Protein AF-A0A832NKK8-F1 (afdb_monomer)

Mean predicted aligned error: 5.53 Å

Secondary structure (DSSP, 8-state):
-EEEEEEEEEGGGS-HHHHHHHHHH-GGGB-SSEEEEEE-TT-HHHHHHHHHHHHHHHHTTPPBPBTTB--SEEEEEEEE--HHHHHH-SEEEEEE-SEEE-S-EE-TTS-EEEETTT--TT--EEEETTT--EEEEHHHHHHHHTTT-TT-EEEEEEEES--TTS-SS-EEEEE--PBP-PPSS---B-TTS-BS-TT-S-PPPEEEHHHHHHH---SEEEEEEEEETTEEEEEEEHHHHHHHHHTT---EEEEEEEE--

Nearest PDB structures (foldseek):
  6a4c-assembly1_A  TM=6.181E-01  e=4.027E-02  Myxococcus xanthus DK 1622
  7r32-assembly1_C  TM=3.582E-01  e=5.161E-01  Synechocystis sp. PCC 6803

pLDDT: mean 90.6, std 13.5, range [38.56, 98.62]

Foldseek 3Di:
DFKKKKKKFFCVQDDPVLVVVLCVLPVVQDDPGIGMFIAGGPRPSSVVSLVVNVVSCVVSVWDEDDDPRDTRMHIAMADDDDPVQLLPFQKKFFQWFPAEDEPWDADPVRAIEAEQVRQAPPCAWYAYPQARWIKGFPVNVVLLVVLVFFQWDWDWHHYDDDDPRHDPGTMITTGGPQEADAWDDDQPQDPFLFRRDSVHRCDAGEDEPVRVVVSPDGQKHWYPGSSRTNYTTIMGGSSSVVSCVVVVNGTDIDHHHYDYD

Solvent-accessible surface area (backbone atoms only — not comparable to full-atom values): 14345 Å² total; per-residue (Å²): 136,42,50,34,35,34,33,36,37,35,49,91,63,40,60,66,74,58,48,53,56,50,37,74,78,46,60,90,35,60,52,98,65,30,39,50,48,69,14,55,67,89,38,65,64,45,41,50,50,40,55,51,46,52,48,51,40,53,76,69,68,47,46,62,41,45,90,95,44,84,41,26,28,42,60,46,60,43,81,51,79,50,73,66,52,56,66,71,26,68,32,27,36,50,80,34,29,93,38,76,41,72,94,66,48,63,47,101,87,70,34,44,39,42,48,18,84,72,41,35,72,85,52,51,45,28,15,32,63,70,54,66,49,34,40,27,20,53,70,50,47,55,55,53,58,75,64,72,51,38,44,68,42,73,45,70,38,44,72,44,80,83,45,96,67,32,42,94,65,64,38,30,33,64,44,53,87,38,69,47,60,74,64,46,72,83,73,60,52,43,100,63,16,39,52,77,37,62,91,48,68,68,65,77,50,31,32,42,44,71,55,50,60,73,72,51,90,58,24,32,27,27,43,61,53,38,69,53,34,81,24,54,39,42,38,28,23,44,69,44,51,53,52,30,57,77,69,69,49,69,70,41,70,42,59,32,49,70,40,81,125

Radius of gyration: 21.11 Å; Cα contacts (8 Å, |Δi|>4): 545; chains: 1; bounding box: 43×55×58 Å

Structure (mmCIF, N/CA/C/O backbone):
data_AF-A0A832NKK8-F1
#
_entry.id   AF-A0A832NKK8-F1
#
loop_
_atom_site.group_PDB
_atom_site.id
_atom_site.type_symbol
_atom_site.label_atom_id
_atom_site.label_alt_id
_atom_site.label_comp_id
_atom_site.label_asym_id
_atom_site.label_entity_id
_atom_site.label_seq_id
_atom_site.pdbx_PDB_ins_code
_atom_site.Cartn_x
_atom_site.Cartn_y
_atom_site.Cartn_z
_atom_site.occupancy
_atom_site.B_iso_or_equiv
_atom_site.auth_seq_id
_atom_site.auth_comp_id
_atom_site.auth_asym_id
_atom_site.auth_atom_id
_atom_site.pdbx_PDB_model_num
ATOM 1 N N . MET A 1 1 ? -7.981 -13.106 -12.170 1.00 74.69 1 MET A N 1
ATOM 2 C CA . MET A 1 1 ? -7.139 -11.992 -11.692 1.00 74.69 1 MET A CA 1
ATOM 3 C C . MET A 1 1 ? -6.634 -11.212 -12.890 1.00 74.69 1 MET A C 1
ATOM 5 O O . MET A 1 1 ? -6.034 -11.809 -13.777 1.00 74.69 1 MET A O 1
ATOM 9 N N . LYS A 1 2 ? -6.935 -9.915 -12.947 1.00 88.81 2 LYS A N 1
ATOM 10 C CA . LYS A 1 2 ? -6.426 -9.010 -13.981 1.00 88.81 2 LYS A CA 1
ATOM 11 C C . LYS A 1 2 ? -5.020 -8.543 -13.605 1.00 88.81 2 LYS A C 1
ATOM 13 O O . LYS A 1 2 ? -4.720 -8.427 -12.419 1.00 88.81 2 LYS A O 1
ATOM 18 N N . LEU A 1 3 ? -4.168 -8.289 -14.596 1.00 87.88 3 LEU A N 1
ATOM 19 C CA . LEU A 1 3 ? -2.782 -7.873 -14.380 1.00 87.88 3 LEU A CA 1
ATOM 20 C C . LEU A 1 3 ? -2.517 -6.536 -15.067 1.00 87.88 3 LEU A C 1
ATOM 22 O O . LEU A 1 3 ? -2.894 -6.338 -16.219 1.00 87.88 3 LEU A O 1
ATOM 26 N N . PHE A 1 4 ? -1.847 -5.651 -14.345 1.00 90.19 4 PHE A N 1
ATOM 27 C CA . PHE A 1 4 ? -1.105 -4.525 -14.883 1.00 90.19 4 PHE A CA 1
ATOM 28 C C . PHE A 1 4 ? 0.337 -4.975 -15.107 1.00 90.19 4 PHE A C 1
ATOM 30 O O . PHE A 1 4 ? 0.910 -5.664 -14.256 1.00 90.19 4 PHE A O 1
ATOM 37 N N . ARG A 1 5 ? 0.926 -4.584 -16.233 1.00 92.19 5 ARG A N 1
ATOM 38 C CA . ARG A 1 5 ? 2.339 -4.829 -16.527 1.00 92.19 5 ARG A CA 1
ATOM 39 C C . ARG A 1 5 ? 3.003 -3.531 -16.937 1.00 92.19 5 ARG A C 1
ATOM 41 O O . ARG A 1 5 ? 2.381 -2.725 -17.620 1.00 92.19 5 ARG A O 1
ATOM 48 N N . SER A 1 6 ? 4.260 -3.339 -16.576 1.00 94.94 6 SER A N 1
ATOM 49 C CA . SER A 1 6 ? 5.042 -2.237 -17.121 1.00 94.94 6 SER A CA 1
ATOM 50 C C . SER A 1 6 ? 6.518 -2.564 -17.213 1.00 94.94 6 SER A C 1
ATOM 52 O O . SER A 1 6 ? 7.056 -3.342 -16.423 1.00 94.94 6 SER A O 1
ATOM 54 N N . VAL A 1 7 ? 7.183 -1.941 -18.180 1.00 95.69 7 VAL A N 1
ATOM 55 C CA . VAL A 1 7 ? 8.636 -1.974 -18.314 1.00 95.69 7 VAL A CA 1
ATOM 56 C C . VAL A 1 7 ? 9.172 -0.561 -18.488 1.00 95.69 7 VAL A C 1
ATOM 58 O O . VAL A 1 7 ? 8.657 0.227 -19.280 1.00 95.69 7 VAL A O 1
ATOM 61 N N . SER A 1 8 ? 10.229 -0.246 -17.746 1.00 96.25 8 SER A N 1
ATOM 62 C CA . SER A 1 8 ? 10.987 0.997 -17.874 1.00 96.25 8 SER A CA 1
ATOM 63 C C . SER A 1 8 ? 12.442 0.667 -18.142 1.00 96.25 8 SER A C 1
ATOM 65 O O . SER A 1 8 ? 13.049 -0.048 -17.350 1.00 96.25 8 SER A O 1
ATOM 67 N N . VAL A 1 9 ? 13.031 1.205 -19.206 1.00 97.50 9 VAL A N 1
ATOM 68 C CA . VAL A 1 9 ? 14.435 0.950 -19.568 1.00 97.50 9 VAL A CA 1
ATOM 69 C C . VAL A 1 9 ? 15.211 2.256 -19.508 1.00 97.50 9 VAL A C 1
ATOM 71 O O . VAL A 1 9 ? 14.846 3.233 -20.161 1.00 97.50 9 VAL A O 1
ATOM 74 N N . ASN A 1 10 ? 16.283 2.288 -18.720 1.00 97.00 10 ASN A N 1
ATOM 75 C CA . ASN A 1 10 ? 17.167 3.443 -18.616 1.00 97.00 10 ASN A CA 1
ATOM 76 C C . ASN A 1 10 ? 18.090 3.485 -19.837 1.00 97.00 10 ASN A C 1
ATOM 78 O O . ASN A 1 10 ? 18.928 2.599 -20.016 1.00 97.00 10 ASN A O 1
ATOM 82 N N . ARG A 1 11 ? 17.973 4.545 -20.643 1.00 97.31 11 ARG A N 1
ATOM 83 C CA . ARG A 1 11 ? 18.754 4.709 -21.874 1.00 97.31 11 ARG A CA 1
ATOM 84 C C . ARG A 1 11 ? 20.260 4.672 -21.615 1.00 97.31 11 ARG A C 1
ATOM 86 O O . ARG A 1 11 ? 20.989 4.037 -22.361 1.00 97.31 11 ARG A O 1
ATOM 93 N N . ASN A 1 12 ? 20.724 5.304 -20.538 1.00 96.75 12 ASN A N 1
ATOM 94 C CA . ASN A 1 12 ? 22.154 5.429 -20.236 1.00 96.75 12 ASN A CA 1
ATOM 95 C C . ASN A 1 12 ? 22.785 4.119 -19.745 1.00 96.75 12 ASN A C 1
ATOM 97 O O . ASN A 1 12 ? 24.005 3.984 -19.747 1.00 96.75 12 ASN A O 1
ATOM 101 N N . ALA A 1 13 ? 21.962 3.171 -19.295 1.00 96.69 13 ALA A N 1
ATOM 102 C CA . ALA A 1 13 ? 22.398 1.861 -18.822 1.00 96.69 13 ALA A CA 1
ATOM 103 C C . ALA A 1 13 ? 22.117 0.741 -19.842 1.00 96.69 13 ALA A C 1
ATOM 105 O O . ALA A 1 13 ? 22.361 -0.430 -19.552 1.00 96.69 13 ALA A O 1
ATOM 106 N N . CYS A 1 14 ? 21.598 1.090 -21.022 1.00 97.56 14 CYS A N 1
ATOM 107 C CA . CYS A 1 14 ? 21.266 0.168 -22.097 1.00 97.56 14 CYS A CA 1
ATOM 108 C C . CYS A 1 14 ? 22.211 0.404 -23.287 1.00 97.56 14 CYS A C 1
ATOM 110 O O . CYS A 1 14 ? 22.334 1.545 -23.731 1.00 97.56 14 CYS A O 1
ATOM 112 N N . PRO A 1 15 ? 22.857 -0.637 -23.849 1.00 97.88 15 PRO A N 1
ATOM 113 C CA . PRO A 1 15 ? 23.585 -0.516 -25.106 1.00 97.88 15 PRO A CA 1
ATOM 114 C C . PRO A 1 15 ? 22.706 0.101 -26.196 1.00 97.88 15 PRO A C 1
ATOM 116 O O . PRO A 1 15 ? 21.533 -0.256 -26.326 1.00 97.88 15 PRO A O 1
ATOM 119 N N . GLU A 1 16 ? 23.273 1.017 -26.980 1.00 97.56 16 GLU A N 1
ATOM 120 C CA . GLU A 1 16 ? 22.529 1.808 -27.967 1.00 97.56 16 GLU A CA 1
ATOM 121 C C . GLU A 1 16 ? 21.790 0.925 -28.978 1.00 97.56 16 GLU A C 1
ATOM 123 O O . GLU A 1 16 ? 20.601 1.109 -29.211 1.00 97.56 16 GLU A O 1
ATOM 128 N N . ASN A 1 17 ? 22.450 -0.111 -29.500 1.00 97.88 17 ASN A N 1
ATOM 129 C CA . ASN A 1 17 ? 21.845 -1.062 -30.434 1.00 97.88 17 ASN A CA 1
ATOM 130 C C . ASN A 1 17 ? 20.627 -1.797 -29.847 1.00 97.88 17 ASN A C 1
ATOM 132 O O . ASN A 1 17 ? 19.664 -2.064 -30.565 1.00 97.88 17 ASN A O 1
ATOM 136 N N . LEU A 1 18 ? 20.667 -2.126 -28.554 1.00 98.19 18 LEU A N 1
ATOM 137 C CA . LEU A 1 18 ? 19.555 -2.764 -27.856 1.00 98.19 18 LEU A CA 1
ATOM 138 C C . LEU A 1 18 ? 18.428 -1.763 -27.588 1.00 98.19 18 LEU A C 1
ATOM 140 O O . LEU A 1 18 ? 17.261 -2.095 -27.778 1.00 98.19 18 LEU A O 1
ATOM 144 N N . TYR A 1 19 ? 18.768 -0.532 -27.205 1.00 98.00 19 TYR A N 1
ATOM 145 C CA . TYR A 1 19 ? 17.780 0.520 -26.978 1.00 98.00 19 TYR A CA 1
ATOM 146 C C . TYR A 1 19 ? 17.020 0.854 -28.267 1.00 98.00 19 TYR A C 1
ATOM 148 O O . TYR A 1 19 ? 15.794 0.891 -28.268 1.00 98.00 19 TYR A O 1
ATOM 156 N N . GLU A 1 20 ? 17.724 0.982 -29.392 1.00 97.56 20 GLU A N 1
ATOM 157 C CA . GLU A 1 20 ? 17.114 1.162 -30.714 1.00 97.56 20 GLU A CA 1
ATOM 158 C C . GLU A 1 20 ? 16.206 -0.014 -31.109 1.00 97.56 20 GLU A C 1
ATOM 160 O O . GLU A 1 20 ? 15.149 0.188 -31.707 1.00 97.56 20 GLU A O 1
ATOM 165 N N . ALA A 1 21 ? 16.567 -1.252 -30.753 1.00 98.00 21 ALA A N 1
ATOM 166 C CA . ALA A 1 21 ? 15.701 -2.410 -30.981 1.00 98.00 21 ALA A CA 1
ATOM 167 C C . ALA A 1 21 ? 14.396 -2.325 -30.169 1.00 98.00 21 ALA A C 1
ATOM 169 O O . ALA A 1 21 ? 13.332 -2.638 -30.701 1.00 98.00 21 ALA A O 1
ATOM 170 N N . ILE A 1 22 ? 14.463 -1.848 -28.922 1.00 97.94 22 ILE A N 1
ATOM 171 C CA . ILE A 1 22 ? 13.290 -1.607 -28.067 1.00 97.94 22 ILE A CA 1
ATOM 172 C C . ILE A 1 22 ? 12.413 -0.493 -28.656 1.00 97.94 22 ILE A C 1
ATOM 174 O O . ILE A 1 22 ? 11.200 -0.662 -28.771 1.00 97.94 22 ILE A O 1
ATOM 178 N N . LEU A 1 23 ? 13.012 0.614 -29.108 1.00 97.88 23 LEU A N 1
ATOM 179 C CA . LEU A 1 23 ? 12.278 1.731 -29.714 1.00 97.88 23 LEU A CA 1
ATOM 180 C C . LEU A 1 23 ? 11.510 1.332 -30.977 1.00 97.88 23 LEU A C 1
ATOM 182 O O . LEU A 1 23 ? 10.422 1.849 -31.216 1.00 97.88 23 LEU A O 1
ATOM 186 N N . ARG A 1 24 ? 12.027 0.389 -31.771 1.00 98.06 24 ARG A N 1
ATOM 187 C CA . ARG A 1 24 ? 11.321 -0.115 -32.963 1.00 98.06 24 ARG A CA 1
ATOM 188 C C . ARG A 1 24 ? 10.027 -0.852 -32.633 1.00 98.06 24 ARG A C 1
ATOM 190 O O . ARG A 1 24 ? 9.146 -0.893 -33.486 1.00 98.06 24 ARG A O 1
ATOM 197 N N . LEU A 1 25 ? 9.909 -1.426 -31.434 1.00 97.50 25 LEU A N 1
ATOM 198 C CA . LEU A 1 25 ? 8.680 -2.091 -30.998 1.00 97.50 25 LEU A CA 1
ATOM 199 C C . LEU A 1 25 ? 7.584 -1.082 -30.637 1.00 97.50 25 LEU A C 1
ATOM 201 O O . LEU A 1 25 ? 6.414 -1.338 -30.909 1.00 97.50 25 LEU A O 1
ATOM 205 N N . LYS A 1 26 ? 7.948 0.056 -30.028 1.00 97.44 26 LYS A N 1
ATOM 206 C CA . LYS A 1 26 ? 6.989 1.065 -29.553 1.00 97.44 26 LYS A CA 1
ATOM 207 C C . LYS A 1 26 ? 7.619 2.471 -29.483 1.00 97.44 26 LYS A C 1
ATOM 209 O O . LYS A 1 26 ? 8.011 2.921 -28.408 1.00 97.44 26 LYS A O 1
ATOM 214 N N . PRO A 1 27 ? 7.765 3.189 -30.607 1.00 96.25 27 PRO A N 1
ATOM 215 C CA . PRO A 1 27 ? 8.541 4.434 -30.646 1.00 96.25 27 PRO A CA 1
ATOM 216 C C . PRO A 1 27 ? 7.908 5.578 -29.840 1.00 96.25 27 PRO A C 1
ATOM 218 O O . PRO A 1 27 ? 8.613 6.447 -29.333 1.00 96.25 27 PRO A O 1
ATOM 221 N N . ASP A 1 28 ? 6.586 5.566 -29.685 1.00 96.56 28 ASP A N 1
ATOM 222 C CA . ASP A 1 28 ? 5.796 6.532 -28.915 1.00 96.56 28 ASP A CA 1
ATOM 223 C C . ASP A 1 28 ? 5.990 6.423 -27.392 1.00 96.56 28 ASP A C 1
ATOM 225 O O . ASP A 1 28 ? 5.655 7.355 -26.666 1.00 96.56 28 ASP A O 1
ATOM 229 N N . ALA A 1 29 ? 6.590 5.332 -26.905 1.00 94.94 29 ALA A N 1
ATOM 230 C CA . ALA A 1 29 ? 6.943 5.125 -25.496 1.00 94.94 29 ALA A CA 1
ATOM 231 C C . ALA A 1 29 ? 8.333 5.693 -25.112 1.00 94.94 29 ALA A C 1
ATOM 233 O O . ALA A 1 29 ? 8.807 5.516 -23.983 1.00 94.94 29 ALA A O 1
ATOM 234 N N . ALA A 1 30 ? 9.015 6.369 -26.043 1.00 95.25 30 ALA A N 1
ATOM 235 C CA . ALA A 1 30 ? 10.322 6.974 -25.810 1.00 95.25 30 ALA A CA 1
ATOM 236 C C . ALA A 1 30 ? 10.222 8.278 -25.002 1.00 95.25 30 ALA A C 1
ATOM 238 O O . ALA A 1 30 ? 9.612 9.256 -25.431 1.00 95.25 30 ALA A O 1
ATOM 239 N N . GLY A 1 31 ? 10.899 8.327 -23.857 1.00 92.62 31 GLY A N 1
ATOM 240 C CA . GLY A 1 31 ? 11.177 9.555 -23.117 1.00 92.62 31 GLY A CA 1
ATOM 241 C C . GLY A 1 31 ? 12.610 10.047 -23.328 1.00 92.62 31 GLY A C 1
ATOM 242 O O . GLY A 1 31 ? 13.447 9.390 -23.948 1.00 92.62 31 GLY A O 1
ATOM 243 N N . THR A 1 32 ? 12.925 11.210 -22.753 1.00 90.06 32 THR A N 1
ATOM 244 C CA . THR A 1 32 ? 14.249 11.844 -22.887 1.00 90.06 32 THR A CA 1
ATOM 245 C C . THR A 1 32 ? 15.386 10.968 -22.350 1.00 90.06 32 THR A C 1
ATOM 247 O O . THR A 1 32 ? 16.454 10.899 -22.957 1.00 90.06 32 THR A O 1
ATOM 250 N N . LEU A 1 33 ? 15.165 10.301 -21.212 1.00 93.25 33 LEU A N 1
ATOM 251 C CA . LEU A 1 33 ? 16.188 9.530 -20.488 1.00 93.25 33 LEU A CA 1
ATOM 252 C C . LEU A 1 33 ? 15.836 8.046 -20.318 1.00 93.25 33 LEU A C 1
ATOM 254 O O . LEU A 1 33 ? 16.665 7.254 -19.868 1.00 93.25 33 LEU A O 1
ATOM 258 N N . SER A 1 34 ? 14.615 7.660 -20.667 1.00 95.31 34 SER A N 1
ATOM 259 C CA . SER A 1 34 ? 14.130 6.298 -20.497 1.00 95.31 34 SER A CA 1
ATOM 260 C C . SER A 1 34 ? 13.038 5.972 -21.497 1.00 95.31 34 SER A C 1
ATOM 262 O O . SER A 1 34 ? 12.302 6.853 -21.933 1.00 95.31 34 SER A O 1
ATOM 264 N N . PHE A 1 35 ? 12.897 4.690 -21.789 1.00 97.62 35 PHE A N 1
ATOM 265 C CA . PHE A 1 35 ? 11.716 4.120 -22.418 1.00 97.62 35 PHE A CA 1
ATOM 266 C C . PHE A 1 35 ? 10.744 3.681 -21.323 1.00 97.62 35 PHE A C 1
ATOM 268 O O . PHE A 1 35 ? 11.200 3.154 -20.303 1.00 97.62 35 PHE A O 1
ATOM 275 N N . HIS A 1 36 ? 9.440 3.868 -21.519 1.00 97.50 36 HIS A N 1
ATOM 276 C CA . HIS A 1 36 ? 8.432 3.393 -20.574 1.00 97.50 36 HIS A CA 1
ATOM 277 C C . HIS A 1 36 ? 7.159 2.930 -21.282 1.00 97.50 36 HIS A C 1
ATOM 279 O O . HIS A 1 36 ? 6.533 3.706 -21.999 1.00 97.50 36 HIS A O 1
ATOM 285 N N . LEU A 1 37 ? 6.763 1.682 -21.038 1.00 97.75 37 LEU A N 1
ATOM 286 C CA . LEU A 1 37 ? 5.530 1.102 -21.558 1.00 97.75 37 LEU A CA 1
ATOM 287 C C . LEU A 1 37 ? 4.727 0.470 -20.424 1.00 97.75 37 LEU A C 1
ATOM 289 O O . LEU A 1 37 ? 5.272 -0.285 -19.617 1.00 97.75 37 LEU A O 1
ATOM 293 N N . GLU A 1 38 ? 3.428 0.744 -20.416 1.00 97.25 38 GLU A N 1
ATOM 294 C CA . GLU A 1 38 ? 2.454 0.149 -19.509 1.00 97.25 38 GLU A CA 1
ATOM 295 C C . GLU A 1 38 ? 1.402 -0.627 -20.301 1.00 97.25 38 GLU A C 1
ATOM 297 O O . GLU A 1 38 ? 1.051 -0.271 -21.424 1.00 97.25 38 GLU A O 1
ATOM 302 N N . ALA A 1 39 ? 0.879 -1.681 -19.689 1.00 96.56 39 ALA A N 1
ATOM 303 C CA . ALA A 1 39 ? -0.240 -2.460 -20.179 1.00 96.56 39 ALA A CA 1
ATOM 304 C C . ALA A 1 39 ? -1.260 -2.605 -19.050 1.00 96.56 39 ALA A C 1
ATOM 306 O O . ALA A 1 39 ? -1.022 -3.289 -18.047 1.00 96.56 39 ALA A O 1
ATOM 307 N N . HIS A 1 40 ? -2.399 -1.937 -19.206 1.00 95.56 40 HIS A N 1
ATOM 308 C CA . HIS A 1 40 ? -3.518 -2.057 -18.280 1.00 95.56 40 HIS A CA 1
ATOM 309 C C . HIS A 1 40 ? -4.298 -3.359 -18.521 1.00 95.56 40 HIS A C 1
ATOM 311 O O . HIS A 1 40 ? -4.200 -3.961 -19.592 1.00 95.56 40 HIS A O 1
ATOM 317 N N . PRO A 1 41 ? -5.116 -3.809 -17.554 1.00 92.56 41 PRO A N 1
ATOM 318 C CA . PRO A 1 41 ? -5.989 -4.953 -17.767 1.00 92.56 41 PRO A CA 1
ATOM 319 C C . PRO A 1 41 ? -6.832 -4.871 -19.045 1.00 92.56 41 PRO A C 1
ATOM 321 O O . PRO A 1 41 ? -7.596 -3.926 -19.227 1.00 92.56 41 PRO A O 1
ATOM 324 N N . GLY A 1 42 ? -6.736 -5.904 -19.887 1.00 94.12 42 GLY A N 1
ATOM 325 C CA . GLY A 1 42 ? -7.417 -5.981 -21.185 1.00 94.12 42 GLY A CA 1
ATOM 326 C C . GLY A 1 42 ? -6.589 -5.464 -22.368 1.00 94.12 42 GLY A C 1
ATOM 327 O O . GLY A 1 42 ? -6.980 -5.691 -23.510 1.00 94.12 42 GLY A O 1
ATOM 328 N N . ASP A 1 43 ? -5.440 -4.831 -22.120 1.00 96.75 43 ASP A N 1
ATOM 329 C CA . ASP A 1 43 ? -4.493 -4.402 -23.152 1.00 96.75 43 ASP A CA 1
ATOM 330 C C . ASP A 1 43 ? -3.509 -5.531 -23.500 1.00 96.75 43 ASP A C 1
ATOM 332 O O . ASP A 1 43 ? -2.342 -5.548 -23.104 1.00 96.75 43 ASP A O 1
ATOM 336 N N . GLU A 1 44 ? -4.018 -6.534 -24.214 1.00 96.44 44 GLU A N 1
ATOM 337 C CA . GLU A 1 44 ? -3.248 -7.729 -24.574 1.00 96.44 44 GLU A CA 1
ATOM 338 C C . GLU A 1 44 ? -2.097 -7.433 -25.550 1.00 96.44 44 GLU A C 1
ATOM 340 O O . GLU A 1 44 ? -1.130 -8.193 -25.617 1.00 96.44 44 GLU A O 1
ATOM 345 N N . GLU A 1 45 ? -2.187 -6.351 -26.327 1.00 97.44 45 GLU A N 1
ATOM 346 C CA . GLU A 1 45 ? -1.130 -5.945 -27.254 1.00 97.44 45 GLU A CA 1
ATOM 347 C C . GLU A 1 45 ? 0.067 -5.370 -26.500 1.00 97.44 45 GLU A C 1
ATOM 349 O O . GLU A 1 45 ? 1.167 -5.922 -26.607 1.00 97.44 45 GLU A O 1
ATOM 354 N N . ASN A 1 46 ? -0.139 -4.332 -25.682 1.00 97.25 46 ASN A N 1
ATOM 355 C CA . ASN A 1 46 ? 0.959 -3.761 -24.907 1.00 97.25 46 ASN A CA 1
ATOM 356 C C . ASN A 1 46 ? 1.487 -4.760 -23.876 1.00 97.25 46 ASN A C 1
ATOM 358 O O . ASN A 1 46 ? 2.685 -4.769 -23.611 1.00 97.25 46 ASN A O 1
ATOM 362 N N . ALA A 1 47 ? 0.645 -5.651 -23.338 1.00 95.06 47 ALA A N 1
ATOM 363 C CA . ALA A 1 47 ? 1.111 -6.707 -22.443 1.00 95.06 47 ALA A CA 1
ATOM 364 C C . ALA A 1 47 ? 2.139 -7.618 -23.131 1.00 95.06 47 ALA A C 1
ATOM 366 O O . ALA A 1 47 ? 3.180 -7.897 -22.543 1.00 95.06 47 ALA A O 1
ATOM 367 N N . ARG A 1 48 ? 1.897 -8.040 -24.382 1.00 96.62 48 ARG A N 1
ATOM 368 C CA . ARG A 1 48 ? 2.878 -8.824 -25.155 1.00 96.62 48 ARG A CA 1
ATOM 369 C C . ARG A 1 48 ? 4.153 -8.031 -25.427 1.00 96.62 48 ARG A C 1
ATOM 371 O O . ARG A 1 48 ? 5.237 -8.573 -25.235 1.00 96.62 48 ARG A O 1
ATOM 378 N N . LEU A 1 49 ? 4.024 -6.757 -25.800 1.00 98.06 49 LEU A N 1
ATOM 379 C CA . LEU A 1 49 ? 5.173 -5.881 -26.046 1.00 98.06 49 LEU A CA 1
ATOM 380 C C . LEU A 1 49 ? 6.042 -5.689 -24.798 1.00 98.06 49 LEU A C 1
ATOM 382 O O . LEU A 1 49 ? 7.264 -5.737 -24.903 1.00 98.06 49 LEU A O 1
ATOM 386 N N . VAL A 1 50 ? 5.439 -5.526 -23.616 1.00 96.56 50 VAL A N 1
ATOM 387 C CA . VAL A 1 50 ? 6.172 -5.485 -22.340 1.00 96.56 50 VAL A CA 1
ATOM 388 C C . VAL A 1 50 ? 7.015 -6.754 -22.173 1.00 96.56 50 VAL A C 1
ATOM 390 O O . VAL A 1 50 ? 8.218 -6.654 -21.938 1.00 96.56 50 VAL A O 1
ATOM 393 N N . GLU A 1 51 ? 6.430 -7.939 -22.368 1.00 95.75 51 GLU A N 1
ATOM 394 C CA . GLU A 1 51 ? 7.143 -9.221 -22.230 1.00 95.75 51 GLU A CA 1
ATOM 395 C C . GLU A 1 51 ? 8.218 -9.437 -23.314 1.00 95.75 51 GLU A C 1
ATOM 397 O O . GLU A 1 51 ? 9.254 -10.055 -23.059 1.00 95.75 51 GLU A O 1
ATOM 402 N N . ASP A 1 52 ? 7.997 -8.955 -24.540 1.00 97.31 52 ASP A N 1
ATOM 403 C CA . ASP A 1 52 ? 9.001 -8.972 -25.613 1.00 97.31 52 ASP A CA 1
ATOM 404 C C . ASP A 1 52 ? 10.201 -8.079 -25.263 1.00 97.31 52 ASP A C 1
ATOM 406 O O . ASP A 1 52 ? 11.353 -8.493 -25.406 1.00 97.31 52 ASP A O 1
ATOM 410 N N . ILE A 1 53 ? 9.948 -6.875 -24.744 1.00 97.75 53 ILE A N 1
ATOM 411 C CA . ILE A 1 53 ? 10.992 -5.925 -24.337 1.00 97.75 53 ILE A CA 1
ATOM 412 C C . ILE A 1 53 ? 11.788 -6.465 -23.151 1.00 97.75 53 ILE A C 1
ATOM 414 O O . ILE A 1 53 ? 13.016 -6.408 -23.166 1.00 97.75 53 ILE A O 1
ATOM 418 N N . VAL A 1 54 ? 11.120 -7.041 -22.148 1.00 95.88 54 VAL A N 1
ATOM 419 C CA . VAL A 1 54 ? 11.795 -7.692 -21.014 1.00 95.88 54 VAL A CA 1
ATOM 420 C C . VAL A 1 54 ? 12.708 -8.809 -21.510 1.00 95.88 54 VAL A C 1
ATOM 422 O O . VAL A 1 54 ? 13.880 -8.848 -21.129 1.00 95.88 54 VAL A O 1
ATOM 425 N N . ARG A 1 55 ? 12.230 -9.657 -22.431 1.00 96.75 55 ARG A N 1
ATOM 426 C CA . ARG A 1 55 ? 13.062 -10.695 -23.054 1.00 96.75 55 ARG A CA 1
ATOM 427 C C . ARG A 1 55 ? 14.259 -10.103 -23.791 1.00 96.75 55 ARG A C 1
ATOM 429 O O . ARG A 1 55 ? 15.356 -10.633 -23.636 1.00 96.75 55 ARG A O 1
ATOM 436 N N . LEU A 1 56 ? 14.098 -9.016 -24.548 1.00 97.56 56 LEU A N 1
ATOM 437 C CA . LEU A 1 56 ? 15.225 -8.327 -25.192 1.00 97.56 56 LEU A CA 1
ATOM 438 C C . LEU A 1 56 ? 16.257 -7.844 -24.164 1.00 97.56 56 LEU A C 1
ATOM 440 O O . LEU A 1 56 ? 17.455 -8.055 -24.356 1.00 97.56 56 LEU A O 1
ATOM 444 N N . CYS A 1 57 ? 15.809 -7.244 -23.059 1.00 96.56 57 CYS A N 1
ATOM 445 C CA . CYS A 1 57 ? 16.692 -6.811 -21.978 1.00 96.56 57 CYS A CA 1
ATOM 446 C C . CYS A 1 57 ? 17.463 -7.989 -21.359 1.00 96.56 57 CYS A C 1
ATOM 448 O O . CYS A 1 57 ? 18.678 -7.896 -21.188 1.00 96.56 57 CYS A O 1
ATOM 450 N N . GLU A 1 58 ? 16.787 -9.100 -21.057 1.00 95.19 58 GLU A N 1
ATOM 451 C CA . GLU A 1 58 ? 17.407 -10.305 -20.487 1.00 95.19 58 GLU A CA 1
ATOM 452 C C . GLU A 1 58 ? 18.428 -10.943 -21.440 1.00 95.19 58 GLU A C 1
ATOM 454 O O . GLU A 1 58 ? 19.559 -11.210 -21.035 1.00 95.19 58 GLU A O 1
ATOM 459 N N . HIS A 1 59 ? 18.076 -11.122 -22.719 1.00 96.69 59 HIS A N 1
ATOM 460 C CA . HIS A 1 59 ? 18.989 -11.668 -23.734 1.00 96.69 59 HIS A CA 1
ATOM 461 C C . HIS A 1 59 ? 20.186 -10.744 -23.990 1.00 96.69 59 HIS A C 1
ATOM 463 O O . HIS A 1 59 ? 21.288 -11.217 -24.261 1.00 96.69 59 HIS A O 1
ATOM 469 N N . GLY A 1 60 ? 19.988 -9.430 -23.868 1.00 97.06 60 GLY A N 1
ATOM 470 C CA . GLY A 1 60 ? 21.046 -8.424 -23.933 1.00 97.06 60 GLY A CA 1
ATOM 471 C C . GLY A 1 60 ? 21.933 -8.349 -22.685 1.00 97.06 60 GLY A C 1
ATOM 472 O O . GLY A 1 60 ? 22.827 -7.506 -22.633 1.00 97.06 60 GLY A O 1
ATOM 473 N N . GLY A 1 61 ? 21.692 -9.186 -21.670 1.00 96.88 61 GLY A N 1
ATOM 474 C CA . GLY A 1 61 ? 22.470 -9.211 -20.430 1.00 96.88 61 GLY A CA 1
ATOM 475 C C . GLY A 1 61 ? 22.224 -8.012 -19.511 1.00 96.88 61 GLY A C 1
ATOM 476 O O . GLY A 1 61 ? 23.024 -7.758 -18.605 1.00 96.88 61 GLY A O 1
ATOM 477 N N . LEU A 1 62 ? 21.137 -7.262 -19.717 1.00 96.31 62 LEU A N 1
ATOM 478 C CA . LEU A 1 62 ? 20.780 -6.156 -18.838 1.00 96.31 62 LEU A CA 1
ATOM 479 C C . LEU A 1 62 ? 20.347 -6.680 -17.472 1.00 96.31 62 LEU A C 1
ATOM 481 O O . LEU A 1 62 ? 19.594 -7.646 -17.347 1.00 96.31 62 LEU A O 1
ATOM 485 N N . LYS A 1 63 ? 20.788 -5.996 -16.419 1.00 95.00 63 LYS A N 1
ATOM 486 C CA . LYS A 1 63 ? 20.356 -6.303 -15.055 1.00 95.00 63 LYS A CA 1
ATOM 487 C C . LYS A 1 63 ? 19.024 -5.614 -14.775 1.00 95.00 63 LYS A C 1
ATOM 489 O O . LYS A 1 63 ? 18.940 -4.395 -14.901 1.00 95.00 63 LYS A O 1
ATOM 494 N N . ALA A 1 64 ? 18.014 -6.371 -14.355 1.00 91.75 64 ALA A N 1
ATOM 495 C CA . ALA A 1 64 ? 16.794 -5.802 -13.789 1.00 91.75 64 ALA A CA 1
ATOM 496 C C . ALA A 1 64 ? 17.092 -5.117 -12.445 1.00 91.75 64 ALA A C 1
ATOM 498 O O . ALA A 1 64 ? 17.914 -5.610 -11.668 1.00 91.75 64 ALA A O 1
ATOM 499 N N . THR A 1 65 ? 16.393 -4.027 -12.147 1.00 86.00 65 THR A N 1
ATOM 500 C CA . THR A 1 65 ? 16.356 -3.422 -10.813 1.00 86.00 65 THR A CA 1
ATOM 501 C C . THR A 1 65 ? 15.731 -4.407 -9.831 1.00 86.00 65 THR A C 1
ATOM 503 O O . THR A 1 65 ? 14.641 -4.929 -10.077 1.00 86.00 65 THR A O 1
ATOM 506 N N . LYS A 1 66 ? 16.430 -4.674 -8.723 1.00 79.88 66 LYS A N 1
ATOM 507 C CA . LYS A 1 66 ? 15.990 -5.590 -7.663 1.00 79.88 66 LYS A CA 1
ATOM 508 C C . LYS A 1 66 ? 16.373 -5.035 -6.292 1.00 79.88 66 LYS A C 1
ATOM 510 O O . LYS A 1 66 ? 17.545 -4.799 -6.019 1.00 79.88 66 LYS A O 1
ATOM 515 N N . GLY A 1 67 ? 15.389 -4.886 -5.422 1.00 70.44 67 GLY A N 1
ATOM 516 C CA . GLY A 1 67 ? 15.491 -4.328 -4.082 1.00 70.44 67 GLY A CA 1
ATOM 517 C C . GLY A 1 67 ? 16.090 -2.933 -4.149 1.00 70.44 67 GLY A C 1
ATOM 518 O O . GLY A 1 67 ? 15.671 -2.104 -4.955 1.00 70.44 67 GLY A O 1
ATOM 519 N N . ASP A 1 68 ? 17.150 -2.738 -3.374 1.00 71.00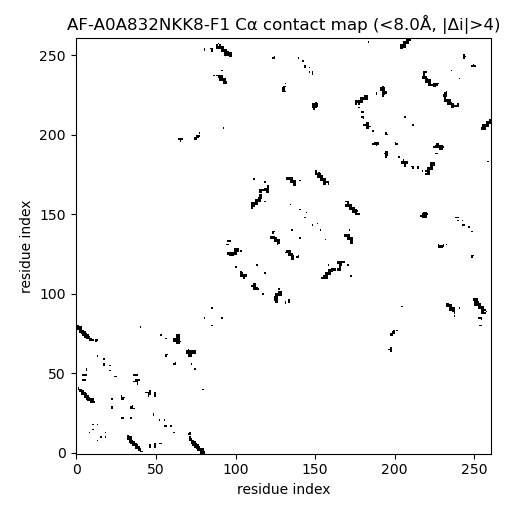 68 ASP A N 1
ATOM 520 C CA . ASP A 1 68 ? 17.934 -1.501 -3.363 1.00 71.00 68 ASP A CA 1
ATOM 521 C C . ASP A 1 68 ? 18.989 -1.440 -4.489 1.00 71.00 68 ASP A C 1
ATOM 523 O O . ASP A 1 68 ? 19.739 -0.471 -4.598 1.00 71.00 68 ASP A O 1
ATOM 527 N N . THR A 1 69 ? 19.088 -2.473 -5.336 1.00 78.69 69 THR A N 1
ATOM 528 C CA . THR A 1 69 ? 20.049 -2.516 -6.448 1.00 78.69 69 THR A CA 1
ATOM 529 C C . THR A 1 69 ? 19.421 -1.961 -7.718 1.00 78.69 69 THR A C 1
ATOM 531 O O . THR A 1 69 ? 18.574 -2.601 -8.348 1.00 78.69 69 THR A O 1
ATOM 534 N N . VAL A 1 70 ? 19.889 -0.782 -8.125 1.00 88.31 70 VAL A N 1
ATOM 535 C CA . VAL A 1 70 ? 19.486 -0.137 -9.378 1.00 88.31 70 VAL A CA 1
ATOM 536 C C . VAL A 1 70 ? 20.042 -0.919 -10.571 1.00 88.31 70 VAL A C 1
ATOM 538 O O . VAL A 1 70 ? 21.252 -1.111 -10.697 1.00 88.31 70 VAL A O 1
ATOM 541 N N . GLY A 1 71 ? 19.144 -1.378 -11.441 1.00 92.31 71 GLY A N 1
ATOM 542 C CA . GLY A 1 71 ? 19.461 -2.039 -12.702 1.00 92.31 71 GLY A CA 1
ATOM 543 C C . GLY A 1 71 ? 19.305 -1.115 -13.911 1.00 92.31 71 GLY A C 1
ATOM 544 O O . GLY A 1 71 ? 19.032 0.078 -13.792 1.00 92.31 71 GLY A O 1
ATOM 545 N N . ALA A 1 72 ? 19.468 -1.689 -15.101 1.00 96.12 72 ALA A N 1
ATOM 546 C CA . ALA A 1 72 ? 19.268 -1.006 -16.377 1.00 96.12 72 ALA A CA 1
ATOM 547 C C . ALA A 1 72 ? 17.790 -0.930 -16.789 1.00 96.12 72 ALA A C 1
ATOM 549 O O . ALA A 1 72 ? 17.421 -0.075 -17.592 1.00 96.12 72 ALA A O 1
ATOM 550 N N . TYR A 1 73 ? 16.936 -1.795 -16.236 1.00 95.81 73 TYR A N 1
ATOM 551 C CA . TYR A 1 73 ? 15.497 -1.745 -16.467 1.00 95.81 73 TYR A CA 1
ATOM 552 C C . TYR A 1 73 ? 14.698 -2.169 -15.234 1.00 95.81 73 TYR A C 1
ATOM 554 O O . TYR A 1 73 ? 15.199 -2.866 -14.354 1.00 95.81 73 TYR A O 1
ATOM 562 N N . VAL A 1 74 ? 13.441 -1.751 -15.179 1.00 92.81 74 VAL A N 1
ATOM 563 C CA . VAL A 1 74 ? 12.443 -2.149 -14.185 1.00 92.81 74 VAL A CA 1
ATOM 564 C C . VAL A 1 74 ? 11.342 -2.894 -14.929 1.00 92.81 74 VAL A C 1
ATOM 566 O O . VAL A 1 74 ? 10.857 -2.388 -15.934 1.00 92.81 74 VAL A O 1
ATOM 569 N N . HIS A 1 75 ? 10.949 -4.068 -14.442 1.00 92.00 75 HIS A N 1
ATOM 570 C CA . HIS A 1 75 ? 9.780 -4.809 -14.918 1.00 92.00 75 HIS A CA 1
ATOM 571 C C . HIS A 1 75 ? 8.831 -5.005 -13.738 1.00 92.00 75 HIS A C 1
ATOM 573 O O . HIS A 1 75 ? 9.254 -5.493 -12.689 1.00 92.00 75 HIS A O 1
ATOM 579 N N . LEU A 1 76 ? 7.574 -4.595 -13.893 1.00 87.62 76 LEU A N 1
ATOM 580 C CA . LEU A 1 76 ? 6.538 -4.732 -12.877 1.00 87.62 76 LEU A CA 1
ATOM 581 C C . LEU A 1 76 ? 5.369 -5.534 -13.433 1.00 87.62 76 LEU A C 1
ATOM 583 O O . LEU A 1 76 ? 4.865 -5.237 -14.512 1.00 87.62 76 LEU A O 1
ATOM 587 N N . VAL A 1 77 ? 4.898 -6.496 -12.644 1.00 84.69 77 VAL A N 1
ATOM 588 C CA . VAL A 1 77 ? 3.636 -7.204 -12.865 1.00 84.69 77 VAL A CA 1
ATOM 589 C C . VAL A 1 77 ? 2.845 -7.116 -11.570 1.00 84.69 77 VAL A C 1
ATOM 591 O O . VAL A 1 77 ? 3.289 -7.606 -10.532 1.00 84.69 77 VAL A O 1
ATOM 594 N N . LEU A 1 78 ? 1.694 -6.452 -11.615 1.00 83.44 78 LEU A N 1
ATOM 595 C CA . LEU A 1 78 ? 0.864 -6.182 -10.444 1.00 83.44 78 LEU A CA 1
ATOM 596 C C . LEU A 1 78 ? -0.562 -6.673 -10.691 1.00 83.44 78 LEU A C 1
ATOM 598 O O . LEU A 1 78 ? -1.119 -6.414 -11.759 1.00 83.44 78 LEU A O 1
ATOM 602 N N . PRO A 1 79 ? -1.197 -7.353 -9.727 1.00 86.44 79 PRO A N 1
ATOM 603 C CA . PRO A 1 79 ? -2.611 -7.649 -9.837 1.00 86.44 79 PRO A CA 1
ATOM 604 C C . PRO A 1 79 ? -3.436 -6.371 -9.703 1.00 86.44 79 PRO A C 1
ATOM 606 O O . PRO A 1 79 ? -3.152 -5.507 -8.874 1.00 86.44 79 PRO A O 1
ATOM 609 N N . VAL A 1 80 ? -4.481 -6.277 -10.517 1.00 88.62 80 VAL A N 1
ATOM 610 C CA . VAL A 1 80 ? -5.481 -5.215 -10.444 1.00 88.62 80 VAL A CA 1
ATOM 611 C C . VAL A 1 80 ? -6.781 -5.839 -9.977 1.00 88.62 80 VAL A C 1
ATOM 613 O O . VAL A 1 80 ? -7.301 -6.751 -10.622 1.00 88.62 80 VAL A O 1
ATOM 616 N N . TYR A 1 81 ? -7.280 -5.342 -8.850 1.00 90.00 81 TYR A N 1
ATOM 617 C CA . TYR A 1 81 ? -8.529 -5.790 -8.252 1.00 90.00 81 TYR A CA 1
ATOM 618 C C . TYR A 1 81 ? -9.649 -4.822 -8.598 1.00 90.00 81 TYR A C 1
ATOM 620 O O . TYR A 1 81 ? -9.516 -3.605 -8.453 1.00 90.00 81 TYR A O 1
ATOM 628 N N . GLU A 1 82 ? -10.762 -5.374 -9.049 1.00 91.81 82 GLU A N 1
ATOM 629 C CA . GLU A 1 82 ?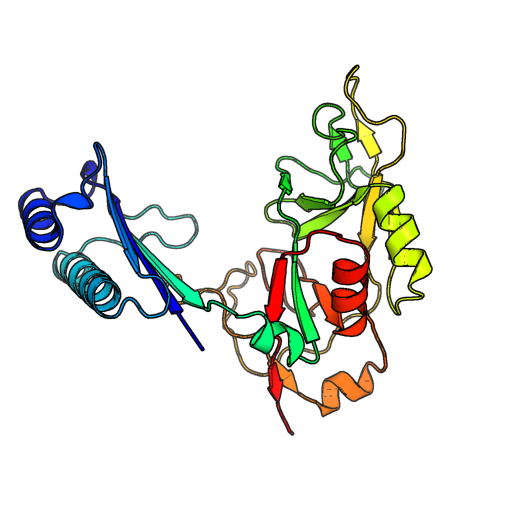 -11.975 -4.626 -9.324 1.00 91.81 82 GLU A CA 1
ATOM 630 C C . GLU A 1 82 ? -12.824 -4.497 -8.059 1.00 91.81 82 GLU A C 1
ATOM 632 O O . GLU A 1 82 ? -12.636 -5.206 -7.069 1.00 91.81 82 GLU A O 1
ATOM 637 N N . ALA A 1 83 ? -13.819 -3.609 -8.090 1.00 93.12 83 ALA A N 1
ATOM 638 C CA . ALA A 1 83 ? -14.727 -3.431 -6.958 1.00 93.12 83 ALA A CA 1
ATOM 639 C C . ALA A 1 83 ? -15.417 -4.745 -6.543 1.00 93.12 83 ALA A C 1
ATOM 641 O O . ALA A 1 83 ? -15.652 -4.960 -5.354 1.00 93.12 83 ALA A O 1
ATOM 6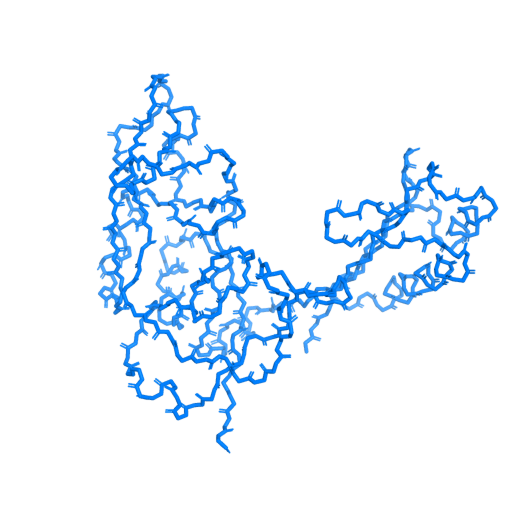42 N N . ALA A 1 84 ? -15.708 -5.633 -7.500 1.00 94.25 84 ALA A N 1
ATOM 643 C CA . ALA A 1 84 ? -16.285 -6.948 -7.230 1.00 94.25 84 ALA A CA 1
ATOM 644 C C . ALA A 1 84 ? -15.319 -7.862 -6.457 1.00 94.25 84 ALA A C 1
ATOM 646 O O . ALA A 1 84 ? -15.746 -8.498 -5.495 1.00 94.25 84 ALA A O 1
ATOM 647 N N . ASP A 1 85 ? -14.027 -7.861 -6.806 1.00 93.88 85 ASP A N 1
ATOM 648 C CA . ASP A 1 85 ? -13.000 -8.637 -6.098 1.00 93.88 85 ASP A CA 1
ATOM 649 C C . ASP A 1 85 ? -12.884 -8.177 -4.638 1.00 93.88 85 ASP A C 1
ATOM 651 O O . ASP A 1 85 ? -12.872 -8.990 -3.715 1.00 93.88 85 ASP A O 1
ATOM 655 N N . LEU A 1 86 ? -12.866 -6.857 -4.416 1.00 95.31 86 LEU A N 1
ATOM 656 C CA . LEU A 1 86 ? -12.808 -6.271 -3.072 1.00 95.31 86 LEU A CA 1
ATOM 657 C C . LEU A 1 86 ? -14.097 -6.508 -2.277 1.00 95.31 86 LEU A C 1
ATOM 659 O O . LEU A 1 86 ? -14.068 -6.656 -1.059 1.00 95.31 86 LEU A O 1
ATOM 663 N N . THR A 1 87 ? -15.246 -6.530 -2.953 1.00 95.06 87 THR A N 1
ATOM 664 C CA . THR A 1 87 ? -16.540 -6.743 -2.294 1.00 95.06 87 THR A CA 1
ATOM 665 C C . THR A 1 87 ? -16.731 -8.203 -1.882 1.00 95.06 87 THR A C 1
ATOM 667 O O . THR A 1 87 ? -17.316 -8.460 -0.829 1.00 95.06 87 THR A O 1
ATOM 670 N N . GLY A 1 88 ? -16.232 -9.141 -2.694 1.00 95.69 88 GLY A N 1
ATOM 671 C CA . GLY A 1 88 ? -16.322 -10.583 -2.455 1.00 95.69 88 GLY A CA 1
ATOM 672 C C . GLY A 1 88 ? -15.287 -11.136 -1.472 1.00 95.69 88 GLY A C 1
ATOM 673 O O . GLY A 1 88 ? -15.480 -12.232 -0.952 1.00 95.69 88 GLY A O 1
ATOM 674 N N . ALA A 1 89 ? -14.210 -10.401 -1.190 1.00 96.81 89 ALA A N 1
ATOM 675 C CA . ALA A 1 89 ? -13.203 -10.820 -0.223 1.00 96.81 89 ALA A CA 1
ATOM 676 C C . ALA A 1 89 ? -13.726 -10.715 1.223 1.00 96.81 89 ALA A C 1
ATOM 678 O O . ALA A 1 89 ? -14.283 -9.695 1.631 1.00 96.81 89 ALA A O 1
ATOM 679 N N . ALA A 1 90 ? -13.517 -11.764 2.024 1.00 97.62 90 ALA A N 1
ATOM 680 C CA . ALA A 1 90 ? -13.874 -11.754 3.447 1.00 97.62 90 ALA A CA 1
ATOM 681 C C . ALA A 1 90 ? -12.915 -10.885 4.278 1.00 97.62 90 ALA A C 1
ATOM 683 O O . ALA A 1 90 ? -13.327 -10.200 5.221 1.00 97.62 90 ALA A O 1
ATOM 684 N N . LEU A 1 91 ? -11.635 -10.917 3.902 1.00 98.06 91 LEU A N 1
ATOM 685 C CA . LEU A 1 91 ? -10.546 -10.172 4.513 1.00 98.06 91 LEU A CA 1
ATOM 686 C C . LEU A 1 91 ? -9.773 -9.409 3.439 1.00 98.06 91 LEU A C 1
ATOM 688 O O . LEU A 1 91 ? -9.673 -9.837 2.286 1.00 98.06 91 LEU A O 1
ATOM 692 N N . LEU A 1 92 ? -9.205 -8.279 3.842 1.00 97.00 92 LEU A N 1
ATOM 693 C CA . LEU A 1 92 ? -8.425 -7.406 2.980 1.00 97.00 92 LEU A CA 1
ATOM 694 C C . LEU A 1 92 ? -7.116 -7.021 3.675 1.00 97.00 92 LEU A C 1
ATOM 696 O O . LEU A 1 92 ? -7.096 -6.732 4.867 1.00 97.00 92 LEU A O 1
ATOM 700 N N . LEU A 1 93 ? -6.022 -6.965 2.928 1.00 94.31 93 LEU A N 1
ATOM 701 C CA . LEU A 1 93 ? -4.776 -6.336 3.345 1.00 94.31 93 LEU A CA 1
ATOM 702 C C . LEU A 1 93 ? -4.949 -4.825 3.232 1.00 94.31 93 LEU A C 1
ATOM 704 O O . LEU A 1 93 ? -5.302 -4.340 2.161 1.00 94.31 93 LEU A O 1
ATOM 708 N N . LEU A 1 94 ? -4.665 -4.081 4.298 1.00 93.88 94 LEU A N 1
ATOM 709 C CA . LEU A 1 94 ? -4.596 -2.624 4.268 1.00 93.88 94 LEU A CA 1
ATOM 710 C C . LEU A 1 94 ? -3.173 -2.196 3.887 1.00 93.88 94 LEU A C 1
ATOM 712 O O . LEU A 1 94 ? -2.254 -2.250 4.702 1.00 93.88 94 LEU A O 1
ATOM 716 N N . GLU A 1 95 ? -3.003 -1.740 2.648 1.00 87.06 95 GLU A N 1
ATOM 717 C CA . GLU A 1 95 ? -1.725 -1.230 2.130 1.00 87.06 95 GLU A CA 1
ATOM 718 C C . GLU A 1 95 ? -1.464 0.222 2.552 1.00 87.06 95 GLU A C 1
ATOM 720 O O . GLU A 1 95 ? -0.331 0.699 2.473 1.00 87.06 95 GLU A O 1
ATOM 725 N N . GLY A 1 96 ? -2.500 0.915 3.042 1.00 79.25 96 GLY A N 1
ATOM 726 C CA . GLY A 1 96 ? -2.384 2.248 3.619 1.00 79.25 96 GLY A CA 1
ATOM 727 C C . GLY A 1 96 ? -3.392 3.267 3.093 1.00 79.25 96 GLY A C 1
ATOM 728 O O . GLY A 1 96 ? -4.470 2.922 2.611 1.00 79.25 96 GLY A O 1
ATOM 729 N N . GLY A 1 97 ? -3.042 4.549 3.207 1.00 75.31 97 GLY A N 1
ATOM 730 C CA . GLY A 1 97 ? -3.762 5.674 2.606 1.00 75.31 97 GLY A CA 1
ATOM 731 C C . GLY A 1 97 ? -3.054 6.228 1.364 1.00 75.31 97 GLY A C 1
ATOM 732 O O . GLY A 1 97 ? -1.902 5.912 1.094 1.00 75.31 97 GLY A O 1
ATOM 733 N N . ARG A 1 98 ? -3.727 7.128 0.632 1.00 76.81 98 ARG A N 1
ATOM 734 C CA . ARG A 1 98 ? -3.160 7.805 -0.559 1.00 76.81 98 ARG A CA 1
ATOM 735 C C . ARG A 1 98 ? -1.907 8.635 -0.269 1.00 76.81 98 ARG A C 1
ATOM 737 O O . ARG A 1 98 ? -1.120 8.901 -1.170 1.00 76.81 98 ARG A O 1
ATOM 744 N N . THR A 1 99 ? -1.764 9.101 0.968 1.00 85.12 99 THR A N 1
ATOM 745 C CA . THR A 1 99 ? -0.669 9.979 1.374 1.00 85.12 99 THR A CA 1
ATOM 746 C C . THR A 1 99 ? 0.447 9.158 1.998 1.00 85.12 99 THR A C 1
ATOM 748 O O . THR A 1 99 ? 0.237 8.532 3.037 1.00 85.12 99 THR A O 1
ATOM 751 N N . LEU A 1 100 ? 1.639 9.232 1.409 1.00 86.12 100 LEU A N 1
ATOM 752 C CA . LEU A 1 100 ? 2.857 8.670 1.981 1.00 86.12 100 LEU A CA 1
ATOM 753 C C . LEU A 1 100 ? 3.622 9.738 2.763 1.00 86.12 100 LEU A C 1
ATOM 755 O O . LEU A 1 100 ? 3.834 10.854 2.282 1.00 86.12 100 LEU A O 1
ATOM 759 N N . LEU A 1 101 ? 4.028 9.395 3.983 1.00 89.00 101 LEU A N 1
ATOM 760 C CA . LEU A 1 101 ? 4.864 10.233 4.832 1.00 89.00 101 LEU A CA 1
ATOM 761 C C . LEU A 1 101 ? 6.247 9.609 4.980 1.00 89.00 101 LEU A C 1
ATOM 763 O O . LEU A 1 101 ? 6.380 8.445 5.338 1.00 89.00 101 LEU A O 1
ATOM 767 N N . TYR A 1 102 ? 7.268 10.422 4.756 1.00 90.50 102 TYR A N 1
ATOM 768 C CA . TYR A 1 102 ? 8.669 10.071 4.977 1.00 90.50 102 TYR A CA 1
ATOM 769 C C . TYR A 1 102 ? 9.140 10.627 6.324 1.00 90.50 102 TYR A C 1
ATOM 771 O O . TYR A 1 102 ? 8.468 11.494 6.891 1.00 90.50 102 TYR A O 1
ATOM 779 N N . ASP A 1 103 ? 10.290 10.173 6.820 1.00 89.88 103 ASP A N 1
ATOM 780 C CA . ASP A 1 103 ? 10.973 10.730 8.004 1.00 89.88 103 ASP A CA 1
ATOM 781 C C . ASP A 1 103 ? 10.095 10.800 9.266 1.00 89.88 103 ASP A C 1
ATOM 783 O O . ASP A 1 103 ? 10.153 11.764 10.031 1.00 89.88 103 ASP A O 1
ATOM 787 N N . ILE A 1 104 ? 9.215 9.814 9.450 1.00 95.00 104 ILE A N 1
ATOM 788 C CA . ILE A 1 104 ? 8.433 9.674 10.678 1.00 95.00 104 ILE A CA 1
ATOM 789 C C . ILE A 1 104 ? 9.150 8.671 11.570 1.00 95.00 104 ILE A C 1
ATOM 791 O O . ILE A 1 104 ? 9.381 7.528 11.182 1.00 95.00 104 ILE A O 1
ATOM 795 N N . GLU A 1 105 ? 9.480 9.110 12.775 1.00 95.44 105 GLU A N 1
ATOM 796 C CA . GLU A 1 105 ? 10.182 8.325 13.786 1.00 95.44 105 GLU A CA 1
ATOM 797 C C . GLU A 1 105 ? 9.287 8.083 15.005 1.00 95.44 105 GLU A C 1
ATOM 799 O O . GLU A 1 105 ? 8.206 8.669 15.130 1.00 95.44 105 GLU A O 1
ATOM 804 N N . ARG A 1 106 ? 9.740 7.218 15.916 1.00 96.56 106 ARG A N 1
ATOM 805 C CA . ARG A 1 106 ? 9.167 7.113 17.260 1.00 96.56 106 ARG A CA 1
ATOM 806 C C . ARG A 1 106 ? 9.996 7.931 18.244 1.00 96.56 106 ARG A C 1
ATOM 808 O O . ARG A 1 106 ? 11.220 7.935 18.164 1.00 96.56 106 ARG A O 1
ATOM 815 N N . ASP A 1 107 ? 9.335 8.600 19.179 1.00 97.31 107 ASP A N 1
ATOM 816 C CA . ASP A 1 107 ? 9.996 9.221 20.326 1.00 97.31 107 ASP A CA 1
ATOM 817 C C . ASP A 1 107 ? 10.459 8.152 21.348 1.00 97.31 107 ASP A C 1
ATOM 819 O O . ASP A 1 107 ? 10.132 6.970 21.197 1.00 97.31 107 ASP A O 1
ATOM 823 N N . PRO A 1 108 ? 11.191 8.524 22.419 1.00 97.38 108 PRO A N 1
ATOM 824 C CA . PRO A 1 108 ? 11.625 7.571 23.448 1.00 97.38 108 PRO A CA 1
ATOM 825 C C . PRO A 1 108 ? 10.490 6.839 24.185 1.00 97.38 108 PRO A C 1
ATOM 827 O O . PRO A 1 108 ? 10.747 5.839 24.848 1.00 97.38 108 PRO A O 1
ATOM 830 N N . LEU A 1 109 ? 9.245 7.319 24.084 1.00 97.25 109 LEU A N 1
ATOM 831 C CA . LEU A 1 109 ? 8.056 6.672 24.648 1.00 97.25 109 LEU A CA 1
ATOM 832 C C . LEU A 1 109 ? 7.349 5.765 23.626 1.00 97.25 109 LEU A C 1
ATOM 834 O O . LEU A 1 109 ? 6.279 5.225 23.908 1.00 97.25 109 LEU A O 1
ATOM 838 N N . GLY A 1 110 ? 7.916 5.600 22.429 1.00 96.06 110 GLY A N 1
ATOM 839 C CA . GLY A 1 110 ? 7.359 4.774 21.365 1.00 96.06 110 GLY A CA 1
ATOM 840 C C . GLY A 1 110 ? 6.190 5.419 20.615 1.00 96.06 110 GLY A C 1
ATOM 841 O O . GLY A 1 110 ? 5.471 4.716 19.898 1.00 96.06 110 GLY A O 1
ATOM 842 N N . ARG A 1 111 ? 5.956 6.728 20.752 1.00 97.50 111 ARG A N 1
ATOM 843 C CA . ARG A 1 111 ? 4.901 7.451 20.019 1.00 97.50 111 ARG A CA 1
ATOM 844 C C . ARG A 1 111 ? 5.430 7.945 18.687 1.00 97.50 111 ARG A C 1
ATOM 846 O O . ARG A 1 111 ? 6.572 8.383 18.614 1.00 97.50 111 ARG A O 1
ATOM 853 N N . LEU A 1 112 ? 4.601 7.926 17.649 1.00 97.44 112 LEU A N 1
ATOM 854 C CA . LEU A 1 112 ? 4.985 8.513 16.365 1.00 97.44 112 LEU A CA 1
ATOM 855 C C . LEU A 1 112 ? 5.177 10.022 16.494 1.00 97.44 112 LEU A C 1
ATOM 857 O O . LEU A 1 112 ? 4.369 10.698 17.131 1.00 97.44 112 LEU A O 1
ATOM 861 N N . VAL A 1 113 ? 6.213 10.542 15.844 1.00 98.12 113 VAL A N 1
ATOM 862 C CA . VAL A 1 113 ? 6.528 11.968 15.785 1.00 98.12 113 VAL A CA 1
ATOM 863 C C . VAL A 1 113 ? 6.215 12.492 14.389 1.00 98.12 113 VAL A C 1
ATOM 865 O O . VAL A 1 113 ? 6.906 12.181 13.423 1.00 98.12 113 VAL A O 1
ATOM 868 N N . LEU A 1 114 ? 5.176 13.317 14.280 1.00 97.62 114 LEU A N 1
ATOM 869 C CA . LEU A 1 114 ? 4.763 13.960 13.038 1.00 97.62 114 LEU A CA 1
ATOM 870 C C . LEU A 1 114 ? 5.279 15.406 12.994 1.00 97.62 114 LEU A C 1
ATOM 872 O O . LEU A 1 114 ? 4.873 16.228 13.818 1.00 97.62 114 LEU A O 1
ATOM 876 N N . PRO A 1 115 ? 6.139 15.779 12.031 1.00 97.62 115 PRO A N 1
ATOM 877 C CA . PRO A 1 115 ? 6.540 17.171 11.862 1.00 97.62 115 PRO A CA 1
ATOM 878 C C . PRO A 1 115 ? 5.333 18.093 11.634 1.00 97.62 115 PRO A C 1
ATOM 880 O O . PRO A 1 115 ? 4.454 17.788 10.825 1.00 97.62 115 PRO A O 1
ATOM 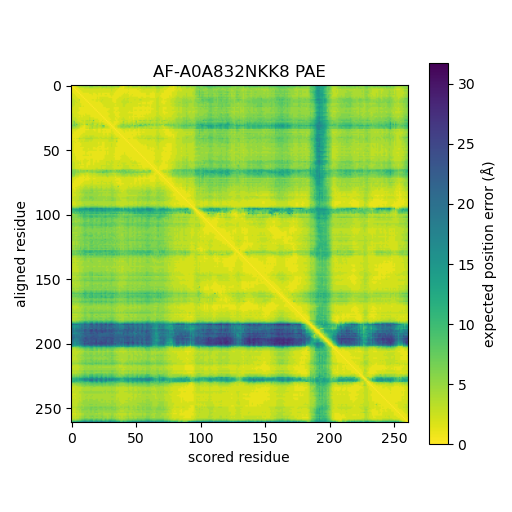883 N N . ALA A 1 116 ? 5.312 19.262 12.278 1.00 97.31 116 ALA A N 1
ATOM 884 C CA . ALA A 1 116 ? 4.217 20.234 12.177 1.00 97.31 116 ALA A CA 1
ATOM 885 C C . ALA A 1 116 ? 3.939 20.697 10.731 1.00 97.31 116 ALA A C 1
ATOM 887 O O . ALA A 1 116 ? 2.815 21.050 10.387 1.00 97.31 116 ALA A O 1
ATOM 888 N N . THR A 1 117 ? 4.944 20.656 9.854 1.00 96.44 117 THR A N 1
ATOM 889 C CA . THR A 1 117 ? 4.813 20.951 8.415 1.00 96.44 117 THR A CA 1
ATOM 890 C C . THR A 1 117 ? 4.043 19.874 7.636 1.00 96.44 117 THR A C 1
ATOM 892 O O . THR A 1 117 ? 3.456 20.170 6.592 1.00 96.44 117 THR A O 1
ATOM 895 N N . LYS A 1 118 ? 4.018 18.634 8.143 1.00 96.56 118 LYS A N 1
ATOM 896 C CA . LYS A 1 118 ? 3.289 17.481 7.585 1.00 96.56 118 LYS A CA 1
ATOM 897 C C . LYS A 1 118 ? 1.905 17.301 8.235 1.00 96.56 118 LYS A C 1
ATOM 899 O O . LYS A 1 118 ? 1.010 16.741 7.607 1.00 96.56 118 LYS A O 1
ATOM 904 N N . ALA A 1 119 ? 1.698 17.833 9.441 1.00 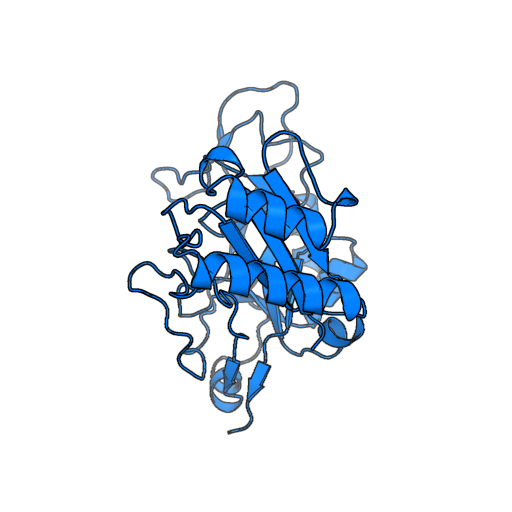96.81 119 ALA A N 1
ATOM 905 C CA . ALA A 1 119 ? 0.453 17.781 10.216 1.00 96.81 119 ALA A CA 1
ATOM 906 C C . ALA A 1 119 ? -0.654 18.721 9.683 1.00 96.81 119 ALA A C 1
ATOM 908 O O . ALA A 1 119 ? -1.167 19.564 10.414 1.00 96.81 119 ALA A O 1
ATOM 909 N N . LYS A 1 120 ? -1.011 18.633 8.398 1.00 96.88 120 LYS A N 1
ATOM 910 C CA . LYS A 1 120 ? -1.973 19.550 7.753 1.00 96.88 120 LYS A CA 1
ATOM 911 C C . LYS A 1 120 ? -3.429 19.223 8.133 1.00 96.88 120 LYS A C 1
ATOM 913 O O . LYS A 1 120 ? -3.768 18.046 8.180 1.00 96.88 120 LYS A O 1
ATOM 918 N N . PRO A 1 121 ? -4.335 20.213 8.277 1.00 96.06 121 PRO A N 1
ATOM 919 C CA . PRO A 1 121 ? -5.762 19.969 8.540 1.00 96.06 121 PRO A CA 1
ATOM 920 C C . PRO A 1 121 ? -6.462 19.076 7.506 1.00 96.06 121 PRO A C 1
ATOM 922 O O . PRO A 1 121 ? -7.429 18.396 7.826 1.00 96.06 121 PRO A O 1
ATOM 925 N N . SER A 1 122 ? -5.981 19.073 6.259 1.00 95.25 122 SER A N 1
ATOM 926 C CA . SER A 1 122 ? -6.520 18.243 5.177 1.00 95.25 122 SER A CA 1
ATOM 927 C C . SER A 1 122 ? -6.080 16.777 5.238 1.00 95.25 122 SER A C 1
ATOM 929 O O . SER A 1 122 ? -6.591 15.952 4.477 1.00 95.25 122 SER A O 1
ATOM 931 N N . LEU A 1 123 ? -5.129 16.433 6.110 1.00 95.12 123 LEU A N 1
ATOM 932 C CA . LEU A 1 123 ? -4.628 15.075 6.244 1.00 95.12 123 LEU A CA 1
ATOM 933 C C . LEU A 1 123 ? -5.652 14.212 6.987 1.00 95.12 123 LEU A C 1
ATOM 935 O O . LEU A 1 123 ? -5.743 14.280 8.205 1.00 95.12 123 LEU A O 1
ATOM 939 N N . LYS A 1 124 ? -6.403 13.378 6.263 1.00 95.19 124 LYS A N 1
ATOM 940 C CA . LYS A 1 124 ? -7.349 12.422 6.870 1.00 95.19 124 LYS A CA 1
ATOM 941 C C . LYS A 1 124 ? -6.674 11.123 7.294 1.00 95.19 124 LYS A C 1
ATOM 943 O O . LYS A 1 124 ? -6.854 10.661 8.415 1.00 95.19 124 LYS A O 1
ATOM 948 N N . THR A 1 125 ? -5.886 10.566 6.382 1.00 95.44 125 THR A N 1
ATOM 949 C CA . THR A 1 125 ? -5.155 9.311 6.543 1.00 95.44 125 THR A CA 1
ATOM 950 C C . THR A 1 125 ? -3.804 9.436 5.849 1.00 95.44 125 THR A C 1
ATOM 952 O O . THR A 1 125 ? -3.733 9.956 4.729 1.00 95.44 125 THR A O 1
ATOM 955 N N . ALA A 1 126 ? -2.756 8.912 6.461 1.00 94.94 126 ALA A N 1
ATOM 956 C CA . ALA A 1 126 ? -1.449 8.742 5.850 1.00 94.94 126 ALA A CA 1
ATOM 957 C C . ALA A 1 126 ? -0.833 7.417 6.269 1.00 94.94 126 ALA A C 1
ATOM 959 O O . ALA A 1 126 ? -1.105 6.910 7.355 1.00 94.94 126 ALA A O 1
ATOM 960 N N . THR A 1 127 ? 0.065 6.925 5.429 1.00 93.12 127 THR A N 1
ATOM 961 C CA . THR A 1 127 ? 0.910 5.778 5.731 1.00 93.12 127 THR A CA 1
ATOM 962 C C . THR A 1 127 ? 2.357 6.222 5.750 1.00 93.12 127 THR A C 1
ATOM 964 O O . THR A 1 127 ? 2.809 6.958 4.873 1.00 93.12 127 THR A O 1
ATOM 967 N N . VAL A 1 128 ? 3.081 5.811 6.782 1.00 91.75 128 VAL A N 1
ATOM 968 C CA . VAL A 1 128 ? 4.515 6.050 6.884 1.00 91.75 128 VAL A CA 1
ATOM 969 C C . VAL A 1 128 ? 5.235 5.093 5.942 1.00 91.75 128 VAL A C 1
ATOM 971 O O . VAL A 1 128 ? 5.035 3.879 5.996 1.00 91.75 128 VAL A O 1
ATOM 974 N N . TYR A 1 129 ? 6.058 5.655 5.063 1.00 84.50 129 TYR A N 1
ATOM 975 C CA . TYR A 1 129 ? 6.870 4.909 4.114 1.00 84.50 129 TYR A CA 1
ATOM 976 C C . TYR A 1 129 ? 7.830 3.963 4.858 1.00 84.50 129 TYR A C 1
ATOM 978 O O . TYR A 1 129 ? 8.370 4.325 5.901 1.00 84.50 129 TYR A O 1
ATOM 986 N N . LEU A 1 130 ? 8.027 2.753 4.328 1.00 79.69 130 LEU A N 1
ATOM 987 C CA . LEU A 1 130 ? 8.781 1.627 4.911 1.00 79.69 130 LEU A CA 1
ATOM 988 C C . LEU A 1 130 ? 8.196 0.984 6.175 1.00 79.69 130 LEU A C 1
ATOM 990 O O . LEU A 1 130 ? 8.388 -0.210 6.366 1.00 79.69 130 LEU A O 1
ATOM 994 N N . THR A 1 131 ? 7.509 1.717 7.053 1.00 83.44 131 THR A N 1
ATOM 995 C CA . THR A 1 131 ? 7.041 1.139 8.329 1.00 83.44 131 THR A CA 1
ATOM 996 C C . THR A 1 131 ? 5.573 0.749 8.352 1.00 83.44 131 THR A C 1
ATOM 998 O O . THR A 1 131 ? 5.146 0.037 9.259 1.00 83.44 131 THR A O 1
ATOM 1001 N N . HIS A 1 132 ? 4.790 1.218 7.377 1.00 84.81 132 HIS A N 1
ATOM 1002 C CA . HIS A 1 132 ? 3.346 0.985 7.262 1.00 84.81 132 HIS A CA 1
ATOM 1003 C C . HIS A 1 132 ? 2.514 1.463 8.456 1.00 84.81 132 HIS A C 1
ATOM 1005 O O . HIS A 1 132 ? 1.314 1.185 8.543 1.00 84.81 132 HIS A O 1
ATOM 1011 N N . TRP A 1 133 ? 3.101 2.260 9.353 1.00 93.25 133 TRP A N 1
ATOM 1012 C CA . TRP A 1 133 ? 2.335 2.912 10.403 1.00 93.25 133 TRP A CA 1
ATOM 1013 C C . TRP A 1 133 ? 1.292 3.828 9.776 1.00 93.25 133 TRP A C 1
ATOM 1015 O O . TRP A 1 133 ? 1.593 4.622 8.883 1.00 93.25 133 TRP A O 1
ATOM 1025 N N . THR A 1 134 ? 0.053 3.712 10.238 1.00 95.19 134 THR A N 1
ATOM 1026 C CA . THR A 1 134 ? -1.065 4.472 9.684 1.00 95.19 134 THR A CA 1
ATOM 1027 C C . THR A 1 134 ? -1.433 5.597 10.640 1.00 95.19 134 THR A C 1
ATOM 1029 O O . THR A 1 134 ? -1.794 5.348 11.788 1.00 95.19 134 THR A O 1
ATOM 1032 N N . ILE A 1 135 ? -1.330 6.838 10.165 1.00 96.69 135 ILE A N 1
ATOM 1033 C CA . ILE A 1 135 ? -1.691 8.057 10.894 1.00 96.69 135 ILE A CA 1
ATOM 1034 C C . ILE A 1 135 ? -3.057 8.541 10.408 1.00 96.69 135 ILE A C 1
ATOM 1036 O O . ILE A 1 135 ? -3.315 8.606 9.207 1.00 96.69 135 ILE A O 1
ATOM 1040 N N . LEU A 1 136 ? -3.918 8.921 11.342 1.00 97.44 136 LEU A N 1
ATOM 1041 C CA . LEU A 1 136 ? -5.294 9.347 11.129 1.00 97.44 136 LEU A CA 1
ATOM 1042 C C . LEU A 1 136 ? -5.527 10.727 11.747 1.00 97.44 136 LEU A C 1
ATOM 1044 O O . LEU A 1 136 ? -4.964 11.049 12.796 1.00 97.44 136 LEU A O 1
ATOM 1048 N N . SER A 1 137 ? -6.403 11.528 11.144 1.00 97.81 137 SER A N 1
ATOM 1049 C CA . SER A 1 137 ? -6.963 12.703 11.818 1.00 97.81 137 SER A CA 1
ATOM 1050 C C . SER A 1 137 ? -7.889 12.301 12.966 1.00 97.81 137 SER A C 1
ATOM 1052 O O . SER A 1 137 ? -8.466 11.211 12.966 1.00 97.81 137 SER A O 1
ATOM 1054 N N . ASP A 1 138 ? -8.106 13.211 13.918 1.00 98.50 138 ASP A N 1
ATOM 1055 C CA . ASP A 1 138 ? -9.083 13.010 14.996 1.00 98.50 138 ASP A CA 1
ATOM 1056 C C . ASP A 1 138 ? -10.513 12.752 14.480 1.00 98.50 138 ASP A C 1
ATOM 1058 O O . ASP A 1 138 ? -11.217 11.896 15.010 1.00 98.50 138 ASP A O 1
ATOM 1062 N N . GLU A 1 139 ? -10.930 13.423 13.402 1.00 98.25 139 GLU A N 1
ATOM 1063 C CA . GLU A 1 139 ? -12.225 13.175 12.745 1.00 98.25 139 GLU A CA 1
ATOM 1064 C C . GLU A 1 139 ? -12.329 11.732 12.225 1.00 98.25 139 GLU A C 1
ATOM 1066 O O . GLU A 1 139 ? -13.327 11.042 12.458 1.00 98.25 139 GLU A O 1
ATOM 1071 N N . THR A 1 140 ? -11.277 11.254 11.554 1.00 97.94 140 THR A N 1
ATOM 1072 C CA . THR A 1 140 ? -11.232 9.893 11.008 1.00 97.94 140 THR A CA 1
ATOM 1073 C C . THR A 1 140 ? -11.245 8.863 12.133 1.00 97.94 140 THR A C 1
ATOM 1075 O O . THR A 1 140 ? -12.017 7.907 12.064 1.00 97.94 140 THR A O 1
ATOM 1078 N N . ARG A 1 141 ? -10.474 9.084 13.209 1.00 98.31 141 ARG A N 1
ATOM 1079 C CA . ARG A 1 141 ? -10.503 8.232 14.408 1.00 98.31 141 ARG A CA 1
ATOM 1080 C C . ARG A 1 141 ? -11.918 8.112 14.970 1.00 98.31 141 ARG A C 1
ATOM 1082 O O . ARG A 1 141 ? -12.421 6.999 15.080 1.00 98.31 141 ARG A O 1
ATOM 1089 N N . ARG A 1 142 ? -12.575 9.234 15.290 1.00 98.50 142 ARG A N 1
ATOM 1090 C CA . ARG A 1 142 ? -13.938 9.231 15.866 1.00 98.50 142 ARG A CA 1
ATOM 1091 C C . ARG A 1 142 ? -14.933 8.506 14.966 1.00 98.50 142 ARG A C 1
ATOM 1093 O O . ARG A 1 142 ? -15.806 7.783 15.441 1.00 98.50 142 ARG A O 1
ATOM 1100 N N . THR A 1 143 ? -14.779 8.674 13.656 1.00 98.44 143 THR A N 1
ATOM 1101 C CA . THR A 1 143 ? -15.599 7.972 12.671 1.00 98.44 143 THR A CA 1
ATOM 1102 C C . THR A 1 143 ? -15.389 6.461 12.746 1.00 98.44 143 THR A C 1
ATOM 1104 O O . THR A 1 143 ? -16.370 5.722 12.798 1.00 98.44 143 THR A O 1
ATOM 1107 N N . LEU A 1 144 ? -14.146 5.977 12.806 1.00 98.31 144 LEU A N 1
ATOM 1108 C CA . LEU A 1 144 ? -13.853 4.547 12.966 1.00 98.31 144 LEU A CA 1
ATOM 1109 C C . LEU A 1 144 ? -14.356 3.996 14.312 1.00 98.31 144 LEU A C 1
ATOM 1111 O O . LEU A 1 144 ? -14.952 2.921 14.342 1.00 98.31 144 LEU A O 1
ATOM 1115 N N . GLU A 1 145 ? -14.201 4.748 15.406 1.00 98.25 145 GLU A N 1
ATOM 1116 C CA . GLU A 1 145 ? -14.708 4.376 16.739 1.00 98.25 145 GLU A CA 1
ATOM 1117 C C . GLU A 1 145 ? -16.226 4.183 16.749 1.00 98.25 145 GLU A C 1
ATOM 1119 O O . GLU A 1 145 ? -16.727 3.210 17.317 1.00 98.25 145 GLU A O 1
ATOM 1124 N N . SER A 1 146 ? -16.963 5.051 16.046 1.00 98.19 146 SER A N 1
ATOM 1125 C CA . SER A 1 146 ? -18.423 4.932 15.920 1.00 98.19 146 SER A CA 1
ATOM 1126 C C . SER A 1 146 ? -18.879 3.630 15.246 1.00 98.19 146 SER A C 1
ATOM 1128 O O . SER A 1 146 ? -20.030 3.229 15.396 1.00 98.19 146 SER A O 1
ATOM 1130 N N . GLY A 1 147 ? -17.981 2.944 14.528 1.00 97.81 147 GLY A N 1
ATOM 1131 C CA . GLY A 1 147 ? -18.256 1.661 13.886 1.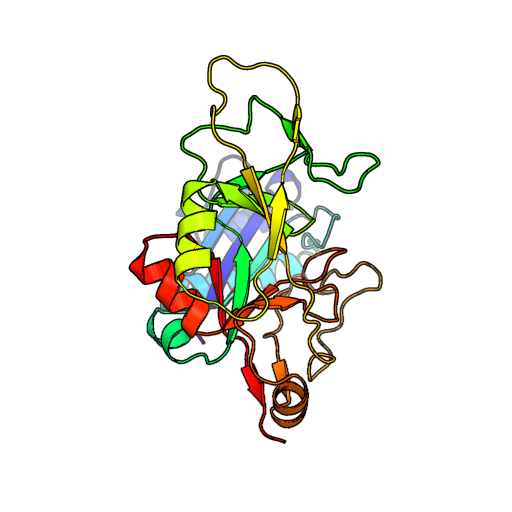00 97.81 147 GLY A CA 1
ATOM 1132 C C . GLY A 1 147 ? -18.236 0.461 14.835 1.00 97.81 147 GLY A C 1
ATOM 1133 O O . GLY A 1 147 ? -18.625 -0.629 14.411 1.00 97.81 147 GLY A O 1
ATOM 1134 N N . SER A 1 148 ? -17.790 0.626 16.091 1.00 97.31 148 SER A N 1
ATOM 1135 C CA . SER A 1 148 ? -17.608 -0.465 17.070 1.00 97.31 148 SER A CA 1
ATOM 1136 C C . SER A 1 148 ? -16.864 -1.666 16.461 1.00 97.31 148 SER A C 1
ATOM 1138 O O . SER A 1 148 ? -17.355 -2.804 16.459 1.00 97.31 148 SER A O 1
ATOM 1140 N N . LEU A 1 149 ? -15.719 -1.372 15.842 1.00 98.25 149 LEU A N 1
ATOM 1141 C CA . LEU A 1 149 ? -14.894 -2.328 15.108 1.00 98.25 149 LEU A CA 1
ATOM 1142 C C . LEU A 1 149 ? -13.977 -3.091 16.080 1.00 98.25 149 LEU A C 1
ATOM 1144 O O . LEU A 1 149 ? -13.282 -2.488 16.895 1.00 98.25 149 LEU A O 1
ATOM 1148 N N . ALA A 1 150 ? -13.988 -4.421 16.014 1.00 98.25 150 ALA A N 1
ATOM 1149 C CA . ALA A 1 150 ? -13.227 -5.290 16.905 1.00 98.25 150 ALA A CA 1
ATOM 1150 C C . ALA A 1 150 ? -11.714 -5.217 16.630 1.00 98.25 150 ALA A C 1
ATOM 1152 O O . ALA A 1 150 ? -11.276 -5.279 15.482 1.00 98.25 150 ALA A O 1
ATOM 1153 N N . GLY A 1 151 ? -10.910 -5.117 17.691 1.00 97.50 151 GLY A N 1
ATOM 1154 C CA . GLY A 1 151 ? -9.446 -5.039 17.598 1.00 97.50 151 GLY A CA 1
ATOM 1155 C C . GLY A 1 151 ? -8.889 -3.644 17.307 1.00 97.50 151 GLY A C 1
ATOM 1156 O O . GLY A 1 151 ? -7.672 -3.484 17.269 1.00 97.50 151 GLY A O 1
ATOM 1157 N N . LEU A 1 152 ? -9.747 -2.639 17.123 1.00 97.88 152 LEU A N 1
ATOM 1158 C CA . LEU A 1 152 ? -9.351 -1.269 16.818 1.00 97.88 152 LEU A CA 1
ATOM 1159 C C . LEU A 1 152 ? -8.773 -0.562 18.052 1.00 97.88 152 LEU A C 1
ATOM 1161 O O . LEU A 1 152 ? -9.430 -0.475 19.089 1.00 97.88 152 LEU A O 1
ATOM 1165 N N . GLN A 1 153 ? -7.558 -0.033 17.930 1.00 98.25 153 GLN A N 1
ATOM 1166 C CA . GLN A 1 153 ? -6.894 0.757 18.966 1.00 98.25 153 GLN A CA 1
ATOM 1167 C C . GLN A 1 153 ? -6.261 2.010 18.364 1.00 98.25 153 GLN A C 1
ATOM 1169 O O . GLN A 1 153 ? -5.935 2.054 17.176 1.00 98.25 153 GLN A O 1
ATOM 1174 N N . PHE A 1 154 ? -6.049 3.019 19.208 1.00 98.25 154 PHE A N 1
ATOM 1175 C CA . PHE A 1 154 ? -5.416 4.270 18.813 1.00 98.25 154 PHE A CA 1
ATOM 1176 C C . PHE A 1 154 ? -4.368 4.701 19.828 1.00 98.25 154 PHE A C 1
ATOM 1178 O O . PHE A 1 154 ? -4.550 4.531 21.033 1.00 98.25 154 PHE A O 1
ATOM 1185 N N . ALA A 1 155 ? -3.289 5.297 19.336 1.00 98.25 155 ALA A N 1
ATOM 1186 C CA . ALA A 1 155 ? -2.320 6.001 20.164 1.00 98.25 155 ALA A CA 1
ATOM 1187 C C . ALA A 1 155 ? -2.099 7.407 19.621 1.00 98.25 155 ALA A C 1
ATOM 1189 O O . ALA A 1 155 ? -2.065 7.610 18.411 1.00 98.25 155 ALA A O 1
ATOM 1190 N N . GLU A 1 156 ? -1.960 8.387 20.503 1.00 98.25 156 GLU A N 1
ATOM 1191 C CA . GLU A 1 156 ? -1.753 9.768 20.083 1.00 98.25 156 GLU A CA 1
ATOM 1192 C C . GLU A 1 156 ? -0.380 9.949 19.412 1.00 98.25 156 GLU A C 1
ATOM 1194 O O . GLU A 1 156 ? 0.641 9.428 19.875 1.00 98.25 156 GLU A O 1
ATOM 1199 N N . VAL A 1 157 ? -0.367 10.696 18.309 1.00 98.25 157 VAL A N 1
ATOM 1200 C CA . VAL A 1 157 ? 0.835 11.086 17.563 1.00 98.25 157 VAL A CA 1
ATOM 1201 C C . VAL A 1 157 ? 1.324 12.430 18.092 1.00 98.25 157 VAL A C 1
ATOM 1203 O O . VAL A 1 157 ? 0.557 13.385 18.208 1.00 98.25 157 VAL A O 1
ATOM 1206 N N . VAL A 1 158 ? 2.623 12.538 18.360 1.00 98.12 158 VAL A N 1
ATOM 1207 C CA . VAL A 1 158 ? 3.248 13.779 18.822 1.00 98.12 158 VAL A CA 1
ATOM 1208 C C . VAL A 1 158 ? 3.527 14.678 17.629 1.00 98.12 158 VAL A C 1
ATOM 1210 O O . VAL A 1 158 ? 4.303 14.322 16.744 1.00 98.12 158 VAL A O 1
ATOM 1213 N N . VAL A 1 159 ? 2.953 15.879 17.616 1.00 97.62 159 VAL A N 1
ATOM 1214 C CA . VAL A 1 159 ? 3.302 16.890 16.613 1.00 97.62 159 VAL A CA 1
ATOM 1215 C C . VAL A 1 159 ? 4.538 17.667 17.075 1.00 97.62 159 VAL A C 1
ATOM 1217 O O . VAL A 1 159 ? 4.530 18.262 18.151 1.00 97.62 159 VAL A O 1
ATOM 1220 N N . LYS A 1 160 ? 5.609 17.672 16.271 1.00 97.75 160 LYS A N 1
ATOM 1221 C CA . LYS A 1 160 ? 6.892 18.319 16.607 1.00 97.75 160 LYS A CA 1
ATOM 1222 C C . LYS A 1 160 ? 7.174 19.532 15.724 1.00 97.75 160 LYS A C 1
ATOM 1224 O O . LYS A 1 160 ? 7.064 19.467 14.500 1.00 97.75 160 LYS A O 1
ATOM 1229 N N . GLY A 1 161 ? 7.622 20.617 16.353 1.00 96.44 161 GLY A N 1
ATOM 1230 C CA . GLY A 1 161 ? 7.943 21.884 15.692 1.00 96.44 161 GLY A CA 1
ATOM 1231 C C . GLY A 1 161 ? 6.757 22.847 15.636 1.00 96.44 161 GLY A C 1
ATOM 1232 O O . GLY A 1 161 ? 5.714 22.609 16.239 1.00 96.44 161 GLY A O 1
ATOM 1233 N N . GLN A 1 162 ? 6.930 23.955 14.919 1.00 95.31 162 GLN A N 1
ATOM 1234 C CA . GLN A 1 162 ? 5.911 24.991 14.762 1.00 95.31 162 GLN A CA 1
ATOM 1235 C C . GLN A 1 162 ? 5.604 25.202 13.280 1.00 95.31 162 GLN A C 1
ATOM 1237 O O . GLN A 1 162 ? 6.505 25.263 12.447 1.00 95.31 162 GLN A O 1
ATOM 1242 N N . SER A 1 163 ? 4.321 25.309 12.950 1.00 95.94 163 SER A N 1
ATOM 1243 C CA . SER A 1 163 ? 3.847 25.694 11.623 1.00 95.94 163 SER A CA 1
ATOM 1244 C C . SER A 1 163 ? 2.492 26.370 11.769 1.00 95.94 163 SER A C 1
ATOM 1246 O O . SER A 1 163 ? 1.588 25.817 12.391 1.00 95.94 163 SER A O 1
ATOM 1248 N N . ILE A 1 164 ? 2.324 27.544 11.158 1.00 95.50 164 ILE A N 1
ATOM 1249 C CA . ILE A 1 164 ? 1.034 28.254 11.126 1.00 95.50 164 ILE A CA 1
ATOM 1250 C C . ILE A 1 164 ? -0.045 27.476 10.356 1.00 95.50 164 ILE A C 1
ATOM 1252 O O . ILE A 1 164 ? -1.232 27.749 10.505 1.00 95.50 164 ILE A O 1
ATOM 1256 N N . GLN A 1 165 ? 0.375 26.515 9.527 1.00 96.00 165 GLN A N 1
ATOM 1257 C CA . GLN A 1 165 ? -0.499 25.653 8.732 1.00 96.00 165 GLN A CA 1
ATOM 1258 C C . GLN A 1 165 ? -0.784 24.306 9.413 1.00 96.00 165 GLN A C 1
ATOM 1260 O O . GLN A 1 165 ? -1.483 23.481 8.826 1.00 96.00 165 GLN A O 1
ATOM 1265 N N . ALA A 1 166 ? -0.228 24.047 10.602 1.00 95.81 166 ALA A N 1
ATOM 1266 C CA . ALA A 1 166 ? -0.485 22.805 11.323 1.00 95.81 166 ALA A CA 1
ATOM 1267 C C . ALA A 1 166 ? -1.942 22.736 11.803 1.00 95.81 166 ALA A C 1
ATOM 1269 O O . ALA A 1 166 ? -2.550 23.744 12.176 1.00 95.81 166 ALA A O 1
ATOM 1270 N N . ALA A 1 167 ? -2.504 21.530 11.813 1.00 96.12 167 ALA A N 1
ATOM 1271 C CA . ALA A 1 167 ? -3.808 21.277 12.397 1.00 96.12 167 ALA A CA 1
ATOM 1272 C C . ALA A 1 167 ? -3.781 21.562 13.901 1.00 96.12 167 ALA A C 1
ATOM 1274 O O . ALA A 1 167 ? -2.798 21.296 14.589 1.00 96.12 167 ALA A O 1
ATOM 1275 N N . ARG A 1 168 ? -4.896 22.091 14.408 1.00 96.50 168 ARG A N 1
ATOM 1276 C CA . ARG A 1 168 ? -5.093 22.344 15.844 1.00 96.50 168 ARG A CA 1
ATOM 1277 C C . ARG A 1 168 ? -5.622 21.121 16.594 1.00 96.50 168 ARG A C 1
ATOM 1279 O O . ARG A 1 168 ? -5.633 21.115 17.818 1.00 96.50 168 ARG A O 1
ATOM 1286 N N . THR A 1 169 ? -6.104 20.121 15.864 1.00 97.38 169 THR A N 1
ATOM 1287 C CA . THR A 1 169 ? -6.611 18.856 16.400 1.00 97.38 169 THR A CA 1
ATOM 1288 C C . THR A 1 169 ? -5.510 17.798 16.413 1.00 97.38 169 THR A C 1
ATOM 1290 O O . THR A 1 169 ? -4.644 17.836 15.534 1.00 97.38 169 THR A O 1
ATOM 1293 N N . PRO A 1 170 ? -5.556 16.832 17.346 1.00 97.88 170 PRO A N 1
ATOM 1294 C CA . PRO A 1 170 ? -4.557 15.774 17.416 1.00 97.88 170 PRO A CA 1
ATOM 1295 C C . PRO A 1 170 ? -4.617 14.831 16.206 1.00 97.88 170 PRO A C 1
ATOM 1297 O O . PRO A 1 170 ? -5.623 14.742 15.492 1.00 97.88 170 PRO A O 1
ATOM 1300 N N . PHE A 1 171 ? -3.520 14.102 16.014 1.00 98.31 171 PHE A N 1
ATOM 1301 C CA . PHE A 1 171 ? -3.416 12.973 15.094 1.00 98.31 171 PHE A CA 1
ATOM 1302 C C . PHE A 1 171 ? -3.236 11.679 15.882 1.00 98.31 171 PHE A C 1
ATOM 1304 O O . PHE A 1 171 ? -2.770 11.688 17.022 1.00 98.31 171 PHE A O 1
ATOM 1311 N N . TRP A 1 172 ? -3.595 10.562 15.261 1.00 98.56 172 TRP A N 1
ATOM 1312 C CA . TRP A 1 172 ? -3.661 9.264 15.919 1.00 98.56 172 TRP A CA 1
ATOM 1313 C C . TRP A 1 172 ? -3.017 8.180 15.067 1.00 98.56 172 TRP A C 1
ATOM 1315 O O . TRP A 1 172 ? -3.254 8.102 13.868 1.00 98.56 172 TRP A O 1
ATOM 1325 N N . GLU A 1 173 ? -2.218 7.326 15.683 1.00 97.81 173 GLU A N 1
ATOM 1326 C CA . GLU A 1 173 ? -1.731 6.087 15.099 1.00 97.81 173 GLU A CA 1
ATOM 1327 C C . GLU A 1 173 ? -2.817 5.015 15.223 1.00 97.81 173 GLU A C 1
ATOM 1329 O O . GLU A 1 173 ? -3.321 4.768 16.320 1.00 97.81 173 GLU A O 1
ATOM 1334 N N . LEU A 1 174 ? -3.148 4.361 14.112 1.00 97.44 174 LEU A N 1
ATOM 1335 C CA . LEU A 1 174 ? -3.968 3.154 14.087 1.00 97.44 174 LEU A CA 1
ATOM 1336 C C . LEU A 1 174 ? -3.155 1.967 14.617 1.00 97.44 174 LEU A C 1
ATOM 1338 O O . LEU A 1 174 ? -2.050 1.717 14.138 1.00 97.44 174 LEU A O 1
ATOM 1342 N N . ARG A 1 175 ? -3.707 1.228 15.581 1.00 97.12 175 ARG A N 1
ATOM 1343 C CA . ARG A 1 175 ? -3.082 0.051 16.197 1.00 97.12 175 ARG A CA 1
ATOM 1344 C C . ARG A 1 175 ? -4.077 -1.099 16.331 1.00 97.12 175 ARG A C 1
ATOM 1346 O O . ARG A 1 175 ? -5.292 -0.906 16.272 1.00 97.12 175 ARG A O 1
ATOM 1353 N N . THR A 1 176 ? -3.545 -2.289 16.578 1.00 97.38 176 THR A N 1
ATOM 1354 C CA . THR A 1 176 ? -4.307 -3.438 17.072 1.00 97.38 176 THR A CA 1
ATOM 1355 C C . THR A 1 176 ? -3.426 -4.308 17.959 1.00 97.38 176 THR A C 1
ATOM 1357 O O . THR A 1 176 ? -2.213 -4.379 17.767 1.00 97.38 176 THR A O 1
ATOM 1360 N N . SER A 1 177 ? -4.040 -4.977 18.931 1.00 96.56 177 SER A N 1
ATOM 1361 C CA . SER A 1 177 ? -3.389 -5.999 19.752 1.00 96.56 177 SER A CA 1
ATOM 1362 C C . SER A 1 177 ? -3.674 -7.423 19.267 1.00 96.56 177 SER A C 1
ATOM 1364 O O . SER A 1 177 ? -3.210 -8.375 19.890 1.00 96.56 177 SER A O 1
ATOM 1366 N N . ILE A 1 178 ? -4.468 -7.590 18.204 1.00 98.06 178 ILE A N 1
ATOM 1367 C CA . ILE A 1 178 ? -4.802 -8.903 17.646 1.00 98.06 178 ILE A CA 1
ATOM 1368 C C . ILE A 1 178 ? -3.718 -9.283 16.640 1.00 98.06 178 ILE A C 1
ATOM 1370 O O . ILE A 1 178 ? -3.514 -8.582 15.650 1.00 98.06 178 ILE A O 1
ATOM 1374 N N . GLY A 1 179 ? -3.024 -10.389 16.898 1.00 96.94 179 GLY A N 1
ATOM 1375 C CA . GLY A 1 179 ? -2.083 -10.996 15.961 1.00 96.94 179 GLY A CA 1
ATOM 1376 C C . GLY A 1 179 ? -2.728 -12.177 15.246 1.00 96.94 179 GLY A C 1
ATOM 1377 O O . GLY A 1 179 ? -3.375 -13.009 15.882 1.00 96.94 179 GLY A O 1
ATOM 1378 N N . LEU A 1 180 ? -2.548 -12.249 13.932 1.00 96.88 180 LEU A N 1
ATOM 1379 C CA . LEU A 1 180 ? -2.986 -13.384 13.132 1.00 96.88 180 LEU A CA 1
ATOM 1380 C C . LEU A 1 180 ? -2.032 -14.579 13.265 1.00 96.88 180 LEU A C 1
ATOM 1382 O O . LEU A 1 180 ? -0.876 -14.420 13.675 1.00 96.88 180 LEU A O 1
ATOM 1386 N N . PRO A 1 181 ? -2.501 -15.792 12.922 1.00 95.06 181 PRO A N 1
ATOM 1387 C CA . PRO A 1 181 ? -1.646 -16.959 12.748 1.00 95.06 181 PRO A CA 1
ATOM 1388 C C . PRO A 1 181 ? -0.589 -16.726 11.658 1.00 95.06 181 PRO A C 1
ATOM 1390 O O . PRO A 1 181 ? -0.524 -15.680 11.013 1.00 95.06 181 PRO A O 1
ATOM 1393 N N . ARG A 1 182 ? 0.267 -17.729 11.461 1.00 92.62 182 ARG A N 1
ATOM 1394 C CA . ARG A 1 182 ? 1.193 -17.748 10.326 1.00 92.62 182 ARG A CA 1
ATOM 1395 C C . ARG A 1 182 ? 0.388 -17.820 9.018 1.00 92.62 182 ARG A C 1
ATOM 1397 O O . ARG A 1 182 ? -0.623 -18.516 8.984 1.00 92.62 182 ARG A O 1
ATOM 1404 N N . MET A 1 183 ? 0.827 -17.132 7.969 1.00 90.75 183 MET A N 1
ATOM 1405 C CA . MET A 1 183 ? 0.235 -17.259 6.633 1.00 90.75 183 MET A CA 1
ATOM 1406 C C . MET A 1 183 ? 0.376 -18.693 6.105 1.00 90.75 183 MET A C 1
ATOM 1408 O O . MET A 1 183 ? 1.384 -19.368 6.349 1.00 90.75 183 MET A O 1
ATOM 1412 N N . ALA A 1 184 ? -0.638 -19.142 5.367 1.00 84.50 184 ALA A N 1
ATOM 1413 C CA . ALA A 1 184 ? -0.608 -20.399 4.636 1.00 84.50 184 ALA A CA 1
ATOM 1414 C C . ALA A 1 184 ? 0.258 -20.231 3.380 1.00 84.50 184 ALA A C 1
ATOM 1416 O O . ALA A 1 184 ? 0.135 -19.255 2.648 1.00 84.50 184 ALA A O 1
ATOM 1417 N N . GLY A 1 185 ? 1.163 -21.175 3.131 1.00 71.62 185 GLY A N 1
ATOM 1418 C CA . GLY A 1 185 ? 2.055 -21.124 1.975 1.00 71.62 185 GLY A CA 1
ATOM 1419 C C . GLY A 1 185 ? 3.293 -20.227 2.168 1.00 71.62 185 GLY A C 1
ATOM 1420 O O . GLY A 1 185 ? 3.248 -19.172 2.802 1.00 71.62 185 GLY A O 1
ATOM 1421 N N . PRO A 1 186 ? 4.460 -20.637 1.642 1.00 52.16 186 PRO A N 1
ATOM 1422 C CA . PRO A 1 186 ? 5.673 -19.847 1.735 1.00 52.16 186 PRO A CA 1
ATOM 1423 C C . PRO A 1 186 ? 5.676 -18.777 0.641 1.00 52.16 186 PRO A C 1
AT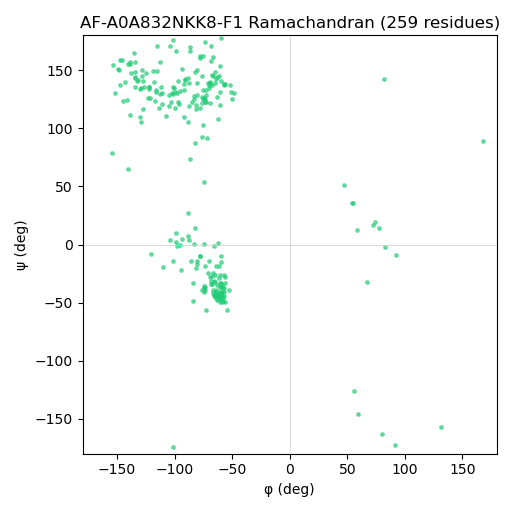OM 1425 O O . PRO A 1 186 ? 6.291 -18.961 -0.411 1.00 52.16 186 PRO A O 1
ATOM 1428 N N . VAL A 1 187 ? 5.085 -17.610 0.900 1.00 57.72 187 VAL A N 1
ATOM 1429 C CA . VAL A 1 187 ? 5.696 -16.404 0.328 1.00 57.72 187 VAL A CA 1
ATOM 1430 C C . VAL A 1 187 ? 7.083 -16.334 0.971 1.00 57.72 187 VAL A C 1
ATOM 1432 O O . VAL A 1 187 ? 7.214 -16.171 2.182 1.00 57.72 187 VAL A O 1
ATOM 1435 N N . LYS A 1 188 ? 8.135 -16.619 0.195 1.00 52.88 188 LYS A N 1
ATOM 1436 C CA . LYS A 1 188 ? 9.514 -16.583 0.698 1.00 52.88 188 LYS A CA 1
ATOM 1437 C C . LYS A 1 188 ? 9.907 -15.121 0.909 1.00 52.88 188 LYS A C 1
ATOM 1439 O O . LYS A 1 188 ? 10.381 -14.461 -0.014 1.00 52.88 188 LYS A O 1
ATOM 1444 N N . PHE A 1 189 ? 9.680 -14.622 2.116 1.00 49.69 189 PHE A N 1
ATOM 1445 C CA . PHE A 1 189 ? 10.292 -13.389 2.599 1.00 49.69 189 PHE A CA 1
ATOM 1446 C C . PHE A 1 189 ? 11.780 -13.657 2.854 1.00 49.69 189 PHE A C 1
ATOM 1448 O O . PHE A 1 189 ? 12.131 -14.732 3.352 1.00 49.69 189 PHE A O 1
ATOM 1455 N N . ASP A 1 190 ? 12.663 -12.724 2.498 1.00 43.56 190 ASP A N 1
ATOM 1456 C CA . ASP A 1 190 ? 14.012 -12.745 3.065 1.00 43.56 190 ASP A CA 1
ATOM 1457 C C . ASP A 1 190 ? 13.981 -12.416 4.562 1.00 43.56 190 ASP A C 1
ATOM 1459 O O . ASP A 1 190 ? 12.973 -11.980 5.123 1.00 43.56 190 ASP A O 1
ATOM 1463 N N . GLU A 1 191 ? 15.124 -12.597 5.220 1.00 38.56 191 GLU A N 1
ATOM 1464 C CA . GLU A 1 191 ? 15.325 -12.253 6.632 1.00 38.56 191 GLU A CA 1
ATOM 1465 C C . GLU A 1 191 ? 15.099 -10.757 6.939 1.00 38.56 191 GLU A C 1
ATOM 1467 O O . GLU A 1 191 ? 15.036 -10.373 8.105 1.00 38.56 191 GLU A O 1
ATOM 1472 N N . ARG A 1 192 ? 14.950 -9.901 5.917 1.00 43.69 192 ARG A N 1
ATOM 1473 C CA . ARG A 1 192 ? 14.673 -8.463 6.045 1.00 43.69 192 ARG A CA 1
ATOM 1474 C C . ARG A 1 192 ? 13.186 -8.127 5.869 1.00 43.69 192 ARG A C 1
ATOM 1476 O O . ARG A 1 192 ? 12.831 -6.953 5.952 1.00 43.69 192 ARG A O 1
ATOM 1483 N N . GLY A 1 193 ? 12.322 -9.127 5.669 1.00 41.97 193 GLY A N 1
ATOM 1484 C CA . GLY A 1 193 ? 10.886 -8.933 5.436 1.00 41.97 193 GLY A CA 1
ATOM 1485 C C . GLY A 1 193 ? 10.564 -8.400 4.036 1.00 41.97 193 GLY A C 1
ATOM 1486 O O . GLY A 1 193 ? 9.497 -7.834 3.807 1.00 41.97 193 GLY A O 1
ATOM 1487 N N . VAL A 1 194 ? 11.490 -8.546 3.087 1.00 42.41 194 VAL A N 1
ATOM 1488 C CA . VAL A 1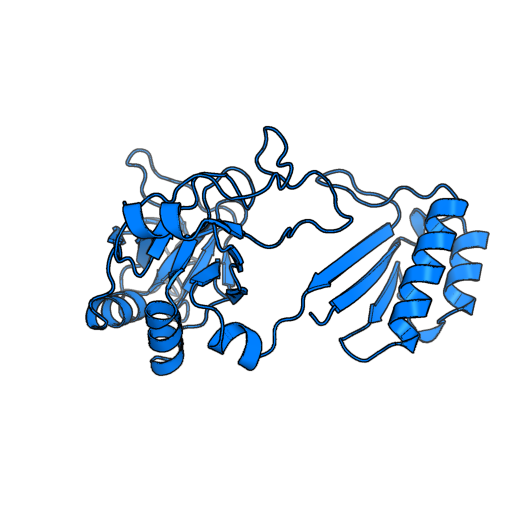 194 ? 11.309 -8.149 1.690 1.00 42.41 194 VAL A CA 1
ATOM 1489 C C . VAL A 1 194 ? 11.030 -9.401 0.860 1.00 42.41 194 VAL A C 1
ATOM 1491 O O . VAL A 1 194 ? 11.726 -10.414 0.953 1.00 42.41 194 VAL A O 1
ATOM 1494 N N . ALA A 1 195 ? 9.979 -9.361 0.039 1.00 42.69 195 ALA A N 1
ATOM 1495 C CA . ALA A 1 195 ? 9.703 -10.432 -0.912 1.00 42.69 195 ALA A CA 1
ATOM 1496 C C . ALA A 1 195 ? 10.883 -10.563 -1.898 1.00 42.69 195 ALA A C 1
ATOM 1498 O O . ALA A 1 195 ? 11.209 -9.621 -2.620 1.00 42.69 195 ALA A O 1
ATOM 1499 N N . LEU A 1 196 ? 11.517 -11.740 -1.937 1.00 39.00 196 LEU A N 1
ATOM 1500 C CA . LEU A 1 196 ? 12.809 -11.990 -2.603 1.00 39.00 196 LEU A CA 1
ATOM 1501 C C . LEU A 1 196 ? 12.824 -11.862 -4.136 1.00 39.00 196 LEU A C 1
ATOM 1503 O O . LEU A 1 196 ? 13.871 -12.036 -4.764 1.00 39.00 196 LEU A O 1
ATOM 1507 N N . THR A 1 197 ? 11.695 -11.567 -4.775 1.00 40.09 197 THR A N 1
ATOM 1508 C CA . THR A 1 197 ? 11.606 -11.526 -6.235 1.00 40.09 197 THR A CA 1
ATOM 1509 C C . THR A 1 197 ? 10.765 -10.351 -6.719 1.00 40.09 197 THR A C 1
ATOM 1511 O O . THR A 1 197 ? 9.540 -10.367 -6.642 1.00 40.09 197 THR A O 1
ATOM 1514 N N . HIS A 1 198 ? 11.422 -9.382 -7.362 1.00 44.31 198 HIS A N 1
ATOM 1515 C CA . HIS A 1 198 ? 10.786 -8.326 -8.167 1.00 44.31 198 HIS A CA 1
ATOM 1516 C C . HIS A 1 198 ? 10.006 -8.854 -9.387 1.00 44.31 198 HIS A C 1
ATOM 1518 O O . HIS A 1 198 ? 9.425 -8.070 -10.122 1.00 44.31 198 HIS A O 1
ATOM 1524 N N . GLN A 1 199 ? 9.959 -10.174 -9.589 1.00 42.34 199 GLN A N 1
ATOM 1525 C CA . GLN A 1 199 ? 9.107 -10.826 -10.583 1.00 42.34 199 GLN A CA 1
ATOM 1526 C C . GLN A 1 199 ? 7.704 -11.186 -10.058 1.00 42.34 199 GLN A C 1
ATOM 1528 O O . GLN A 1 199 ? 6.976 -11.842 -10.784 1.00 42.34 199 GLN A O 1
ATOM 1533 N N . LEU A 1 200 ? 7.332 -10.757 -8.840 1.00 47.19 200 LEU A N 1
ATOM 1534 C CA . LEU A 1 200 ? 5.969 -10.556 -8.295 1.00 47.19 200 LEU A CA 1
ATOM 1535 C C . LEU A 1 200 ? 6.129 -10.355 -6.766 1.00 47.19 200 LEU A C 1
ATOM 1537 O O . LEU A 1 200 ? 6.101 -11.339 -6.028 1.00 47.19 200 LEU A O 1
ATOM 1541 N N . PRO A 1 201 ? 6.319 -9.133 -6.226 1.00 45.41 201 PRO A N 1
ATOM 1542 C CA . PRO A 1 201 ? 6.564 -8.949 -4.792 1.00 45.41 201 PRO A CA 1
ATOM 1543 C C . PRO A 1 201 ? 5.264 -8.805 -3.988 1.00 45.41 201 PRO A C 1
ATOM 1545 O O . PRO A 1 201 ? 5.232 -8.173 -2.937 1.00 45.41 201 PRO A O 1
ATOM 1548 N N . HIS A 1 202 ? 4.172 -9.382 -4.482 1.00 56.44 202 HIS A N 1
ATOM 1549 C CA . HIS A 1 202 ? 2.908 -9.427 -3.768 1.00 56.44 202 HIS A CA 1
ATOM 1550 C C . HIS A 1 202 ? 2.253 -10.783 -3.974 1.00 56.44 202 HIS A C 1
ATOM 1552 O O . HIS A 1 202 ? 1.208 -10.880 -4.625 1.00 56.44 202 HIS A O 1
ATOM 1558 N N . GLY A 1 203 ? 2.908 -11.830 -3.467 1.00 67.25 203 GLY A N 1
ATOM 1559 C CA . GLY A 1 203 ? 2.232 -13.107 -3.286 1.00 67.25 203 GLY A CA 1
ATOM 1560 C C . GLY A 1 203 ? 0.906 -12.839 -2.585 1.00 67.25 203 GLY A C 1
ATOM 1561 O O . GLY A 1 203 ? 0.861 -12.065 -1.632 1.00 67.25 203 GLY A O 1
ATOM 1562 N N . GLU A 1 204 ? -0.180 -13.382 -3.120 1.00 78.56 204 GLU A N 1
ATOM 1563 C CA . GLU A 1 204 ? -1.472 -13.266 -2.458 1.00 78.56 204 GLU A CA 1
ATOM 1564 C C . GLU A 1 204 ? -1.316 -13.716 -0.995 1.00 78.56 204 GLU A C 1
ATOM 1566 O O . GLU A 1 204 ? -0.705 -14.748 -0.721 1.00 78.56 204 GLU A O 1
ATOM 1571 N N . ILE A 1 205 ? -1.820 -12.920 -0.049 1.00 87.38 205 ILE A N 1
ATOM 1572 C CA . ILE A 1 205 ? -1.806 -13.307 1.363 1.00 87.38 205 ILE A CA 1
ATOM 1573 C C . ILE A 1 205 ? -2.851 -14.387 1.546 1.00 87.38 205 ILE A C 1
ATOM 1575 O O . ILE A 1 205 ? -4.021 -14.160 1.229 1.00 87.38 205 ILE A O 1
ATOM 1579 N N . HIS A 1 206 ? -2.425 -15.540 2.044 1.00 91.69 206 HIS A N 1
ATOM 1580 C CA . HIS A 1 206 ? -3.278 -16.699 2.257 1.00 91.69 206 HIS A CA 1
ATOM 1581 C C . HIS A 1 206 ? -3.315 -17.037 3.750 1.00 91.69 206 HIS A C 1
ATOM 1583 O O . HIS A 1 206 ? -2.295 -16.985 4.442 1.00 91.69 206 HIS A O 1
ATOM 1589 N N . TYR A 1 207 ? -4.490 -17.399 4.250 1.00 94.56 207 TYR A N 1
ATOM 1590 C CA . TYR A 1 207 ? -4.675 -17.939 5.595 1.00 94.56 207 TYR A CA 1
ATOM 1591 C C . TYR A 1 207 ? -5.536 -19.196 5.538 1.00 94.56 207 TYR A C 1
ATOM 1593 O O . TYR A 1 207 ? -6.518 -19.231 4.799 1.00 94.56 207 TYR A O 1
ATOM 1601 N N . CYS A 1 208 ? -5.212 -20.193 6.362 1.00 95.69 208 CYS A N 1
ATOM 1602 C CA . CYS A 1 208 ? -6.096 -21.335 6.571 1.00 95.69 208 CYS A CA 1
ATOM 1603 C C . CYS A 1 208 ? -7.339 -20.896 7.351 1.00 95.69 208 CYS A C 1
ATOM 1605 O O . CYS A 1 208 ? -7.233 -20.169 8.348 1.00 95.69 208 CYS A O 1
ATOM 1607 N N . GLN A 1 209 ? -8.512 -21.368 6.934 1.00 96.88 209 GLN A N 1
ATOM 1608 C CA . GLN A 1 209 ? -9.768 -21.043 7.600 1.00 96.88 209 GLN A CA 1
ATOM 1609 C C . GLN A 1 209 ? -9.765 -21.450 9.083 1.00 96.88 209 GLN A C 1
ATOM 1611 O O . GLN A 1 209 ? -10.073 -20.615 9.937 1.00 96.88 209 GLN A O 1
ATOM 1616 N N . SER A 1 210 ? -9.356 -22.681 9.411 1.00 96.88 210 SER A N 1
ATOM 1617 C CA . SER A 1 210 ? -9.336 -23.164 10.800 1.00 96.88 210 SER A CA 1
ATOM 1618 C C . SER A 1 210 ? -8.413 -22.357 11.720 1.00 96.88 210 SER A C 1
ATOM 1620 O O . SER A 1 210 ? -8.680 -22.232 12.917 1.00 96.88 210 SER A O 1
ATOM 1622 N N . ASP A 1 211 ? -7.340 -21.767 11.189 1.00 96.75 211 ASP A N 1
ATOM 1623 C CA . ASP A 1 211 ? -6.447 -20.911 11.969 1.00 96.75 211 ASP A CA 1
ATOM 1624 C C . ASP A 1 211 ? -7.086 -19.546 12.265 1.00 96.75 211 ASP A C 1
ATOM 1626 O O . ASP A 1 211 ? -6.952 -19.034 13.380 1.00 96.75 211 ASP A O 1
ATOM 1630 N N . LEU A 1 212 ? -7.815 -18.970 11.302 1.00 97.25 212 LEU A N 1
ATOM 1631 C CA . LEU A 1 212 ? -8.567 -17.727 11.504 1.00 97.25 212 LEU A CA 1
ATOM 1632 C C . LEU A 1 212 ? -9.717 -17.913 12.499 1.00 97.25 212 LEU A C 1
ATOM 1634 O O . LEU A 1 212 ? -9.941 -17.047 13.346 1.00 97.25 212 LEU A O 1
ATOM 1638 N N . GLU A 1 213 ? -10.412 -19.049 12.450 1.00 97.25 213 GLU A N 1
ATOM 1639 C CA . GLU A 1 213 ? -11.498 -19.364 13.385 1.00 97.25 213 GLU A CA 1
ATOM 1640 C C . GLU A 1 213 ? -11.022 -19.376 14.847 1.00 97.25 213 GLU A C 1
ATOM 1642 O O . GLU A 1 213 ? -11.739 -18.903 15.730 1.00 97.25 213 GLU A O 1
ATOM 1647 N N . ARG A 1 214 ? -9.782 -19.817 15.112 1.00 97.38 214 ARG A N 1
ATOM 1648 C CA . ARG A 1 214 ? -9.180 -19.798 16.461 1.00 97.38 214 ARG A CA 1
ATOM 1649 C C . ARG A 1 214 ? -8.862 -18.394 16.974 1.00 97.38 214 ARG A C 1
ATOM 1651 O O . ARG A 1 214 ? -8.861 -18.193 18.186 1.00 97.38 214 ARG A O 1
ATOM 1658 N N . VAL A 1 215 ? -8.588 -17.434 16.087 1.00 97.69 215 VAL A N 1
ATOM 1659 C CA . VAL A 1 215 ? -8.410 -16.018 16.471 1.00 97.69 215 VAL A CA 1
ATOM 1660 C C . VAL A 1 215 ? -9.739 -15.421 16.938 1.00 97.69 215 VAL A C 1
ATOM 1662 O O . VAL A 1 215 ? -9.767 -14.560 17.818 1.00 97.69 215 VAL A O 1
ATOM 1665 N N . GLY A 1 216 ? -10.849 -15.898 16.372 1.00 97.25 216 GLY A N 1
ATOM 1666 C CA . GLY A 1 216 ? -12.181 -15.364 16.613 1.00 97.25 216 GLY A CA 1
ATOM 1667 C C . GLY A 1 216 ? -12.460 -14.101 15.798 1.00 97.25 216 GLY A C 1
ATOM 1668 O O . GLY A 1 216 ? -11.802 -13.797 14.805 1.00 97.25 216 GLY A O 1
ATOM 1669 N N . ARG A 1 217 ? -13.492 -13.352 16.195 1.00 97.25 217 ARG A N 1
ATOM 1670 C CA . ARG A 1 217 ? -13.947 -12.170 15.452 1.00 97.25 217 ARG A CA 1
ATOM 1671 C C . ARG A 1 217 ? -12.996 -10.984 15.640 1.00 97.25 217 ARG A C 1
ATOM 1673 O O . ARG A 1 217 ? -12.820 -10.505 16.758 1.00 97.25 217 ARG A O 1
ATOM 1680 N N . PHE A 1 218 ? -12.518 -10.422 14.534 1.00 98.44 218 PHE A N 1
ATOM 1681 C CA . PHE A 1 218 ? -11.785 -9.157 14.486 1.00 98.44 218 PHE A CA 1
ATOM 1682 C C . PHE A 1 218 ? -12.239 -8.312 13.288 1.00 98.44 218 PHE A C 1
ATOM 1684 O O . PHE A 1 218 ? -12.776 -8.833 12.313 1.00 98.44 218 PHE A O 1
ATOM 1691 N N . ASP A 1 219 ? -12.034 -6.998 13.366 1.00 98.62 219 ASP A N 1
ATOM 1692 C CA . ASP A 1 219 ? -12.192 -6.077 12.236 1.00 98.62 219 ASP A CA 1
ATOM 1693 C C . ASP A 1 219 ? -10.846 -5.515 11.758 1.00 98.62 219 ASP A C 1
ATOM 1695 O O . ASP A 1 219 ? -10.738 -5.065 10.619 1.00 98.62 219 ASP A O 1
ATOM 1699 N N . ILE A 1 220 ? -9.817 -5.585 12.604 1.00 98.44 220 ILE A N 1
ATOM 1700 C CA . ILE A 1 220 ? -8.425 -5.289 12.273 1.00 98.44 220 ILE A CA 1
ATOM 1701 C C . ILE A 1 220 ? -7.496 -6.182 13.104 1.00 98.44 220 ILE A C 1
ATOM 1703 O O . ILE A 1 220 ? -7.732 -6.386 14.296 1.00 98.44 220 ILE A O 1
ATOM 1707 N N . ALA A 1 221 ? -6.457 -6.715 12.468 1.00 97.94 221 ALA A N 1
ATOM 1708 C CA . ALA A 1 221 ? -5.415 -7.529 13.085 1.00 97.94 221 ALA A CA 1
ATOM 1709 C C . ALA A 1 221 ? -4.071 -7.303 12.375 1.00 97.94 221 ALA A C 1
ATOM 1711 O O . ALA A 1 221 ? -4.036 -6.857 11.227 1.00 97.94 221 ALA A O 1
ATOM 1712 N N . HIS A 1 222 ? -2.963 -7.602 13.048 1.00 95.56 222 HIS A N 1
ATOM 1713 C CA . HIS A 1 222 ? -1.637 -7.599 12.440 1.00 95.56 222 HIS A CA 1
ATOM 1714 C C . HIS A 1 222 ? -1.288 -8.972 11.873 1.00 95.56 222 HIS A C 1
ATOM 1716 O O . HIS A 1 222 ? -1.583 -10.000 12.486 1.00 95.56 222 HIS A O 1
ATOM 1722 N N . THR A 1 223 ? -0.608 -8.988 10.728 1.00 93.75 223 THR A N 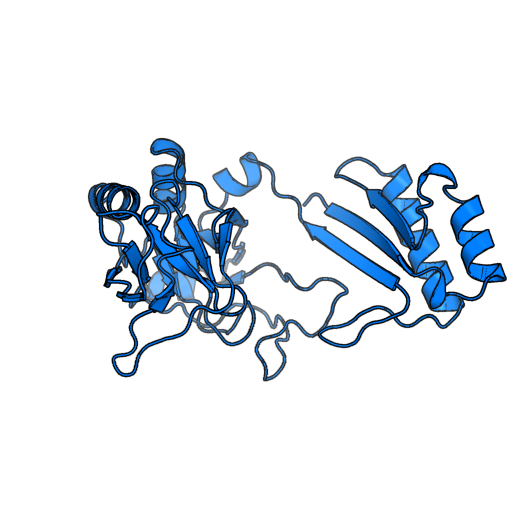1
ATOM 1723 C CA . THR A 1 223 ? 0.049 -10.199 10.228 1.00 93.75 223 THR A CA 1
ATOM 1724 C C . THR A 1 223 ? 1.103 -10.677 11.227 1.00 93.75 223 THR A C 1
ATOM 1726 O O . THR A 1 223 ? 1.664 -9.887 11.986 1.00 93.75 223 THR A O 1
ATOM 1729 N N . ARG A 1 224 ? 1.403 -11.977 11.242 1.00 91.75 224 ARG A N 1
ATOM 1730 C CA . ARG A 1 224 ? 2.535 -12.484 12.026 1.00 91.75 224 ARG A CA 1
ATOM 1731 C C . ARG A 1 224 ? 3.862 -12.170 11.341 1.00 91.75 224 ARG A C 1
ATOM 1733 O O . ARG A 1 224 ? 4.852 -11.867 11.999 1.00 91.75 224 ARG A O 1
ATOM 1740 N N . GLU A 1 225 ? 3.878 -12.295 10.023 1.00 87.88 225 GLU A N 1
ATOM 1741 C CA . GLU A 1 225 ? 5.016 -12.041 9.158 1.00 87.88 225 GLU A CA 1
ATOM 1742 C C . GLU A 1 225 ? 5.184 -10.550 8.892 1.00 87.88 225 GLU A C 1
ATOM 1744 O O . GLU A 1 225 ? 4.215 -9.792 8.794 1.00 87.88 225 GLU A O 1
ATOM 1749 N N . ASN A 1 226 ? 6.436 -10.161 8.679 1.00 80.69 226 ASN A N 1
ATOM 1750 C CA . ASN A 1 226 ? 6.787 -8.881 8.095 1.00 80.69 226 ASN A CA 1
ATOM 1751 C C . ASN A 1 226 ? 6.519 -8.957 6.584 1.00 80.69 226 ASN A C 1
ATOM 1753 O O . ASN A 1 226 ? 7.340 -9.476 5.831 1.00 80.69 226 ASN A O 1
ATOM 1757 N N . TYR A 1 227 ? 5.317 -8.543 6.174 1.00 67.56 227 TYR A N 1
ATOM 1758 C CA . TYR A 1 227 ? 4.833 -8.680 4.794 1.00 67.56 227 TYR A CA 1
ATOM 1759 C C . TYR A 1 227 ? 5.302 -7.532 3.890 1.00 67.56 227 TYR A C 1
ATOM 1761 O O . TYR A 1 227 ? 5.550 -7.735 2.702 1.00 67.56 227 TYR A O 1
ATOM 1769 N N . ILE A 1 228 ? 5.433 -6.325 4.449 1.00 64.19 228 ILE A N 1
ATOM 1770 C CA . ILE A 1 228 ? 5.944 -5.155 3.736 1.00 64.19 228 ILE A CA 1
ATOM 1771 C C . ILE A 1 228 ? 7.048 -4.531 4.591 1.00 64.19 228 ILE A C 1
ATOM 1773 O O . ILE A 1 228 ? 6.775 -3.917 5.624 1.00 64.19 228 ILE A O 1
ATOM 1777 N N . HIS A 1 229 ? 8.301 -4.723 4.168 1.00 65.31 229 HIS A N 1
ATOM 1778 C CA . HIS A 1 229 ? 9.506 -4.301 4.895 1.00 65.31 229 HIS A CA 1
ATOM 1779 C C . HIS A 1 229 ? 9.617 -4.936 6.291 1.00 65.31 229 HIS A C 1
ATOM 1781 O O . HIS A 1 229 ? 9.242 -6.081 6.481 1.00 65.31 229 HIS A O 1
ATOM 1787 N N . THR A 1 230 ? 10.166 -4.226 7.280 1.00 74.19 230 THR A N 1
ATOM 1788 C CA . THR A 1 230 ? 10.514 -4.752 8.610 1.00 74.19 230 THR A CA 1
ATOM 1789 C C . THR A 1 230 ? 9.341 -4.814 9.594 1.00 74.19 230 THR A C 1
ATOM 1791 O O . THR A 1 230 ? 9.576 -4.952 10.796 1.00 74.19 230 THR A O 1
ATOM 1794 N N . HIS A 1 231 ? 8.092 -4.674 9.131 1.00 81.25 231 HIS A N 1
ATOM 1795 C CA . HIS A 1 231 ? 6.932 -4.539 10.014 1.00 81.25 231 HIS A CA 1
ATOM 1796 C C . HIS A 1 231 ? 5.732 -5.408 9.602 1.00 81.25 231 HIS A C 1
ATOM 1798 O O . HIS A 1 231 ? 5.489 -5.616 8.409 1.00 81.25 231 HIS A O 1
ATOM 1804 N N . PRO A 1 232 ? 4.935 -5.870 10.585 1.00 88.06 232 PRO A N 1
ATOM 1805 C CA . PRO A 1 232 ? 3.632 -6.469 10.336 1.00 88.06 232 PRO A CA 1
ATOM 1806 C C . PRO A 1 232 ? 2.697 -5.530 9.575 1.00 88.06 232 PRO A C 1
ATOM 1808 O O . PRO A 1 232 ? 2.582 -4.348 9.905 1.00 88.06 232 PRO A O 1
ATOM 1811 N N . ALA A 1 233 ? 1.967 -6.073 8.607 1.00 90.69 233 ALA A N 1
ATOM 1812 C CA . ALA A 1 233 ? 0.903 -5.356 7.920 1.00 90.69 233 ALA A CA 1
ATOM 1813 C C . ALA A 1 233 ? -0.425 -5.486 8.681 1.00 90.69 233 ALA A C 1
ATOM 1815 O O . ALA A 1 233 ? -0.546 -6.273 9.622 1.00 90.69 233 ALA A O 1
ATOM 1816 N N . PHE A 1 234 ? -1.432 -4.713 8.275 1.00 95.31 234 PHE A N 1
ATOM 1817 C CA . PHE A 1 234 ? -2.790 -4.830 8.802 1.00 95.31 234 PHE A CA 1
ATOM 1818 C C . PHE A 1 234 ? -3.663 -5.666 7.869 1.00 95.31 234 PHE A C 1
ATOM 1820 O O . PHE A 1 234 ? -3.763 -5.369 6.679 1.00 95.31 234 PHE A O 1
ATOM 1827 N N . ILE A 1 235 ? -4.360 -6.651 8.427 1.00 96.75 235 ILE A N 1
ATOM 1828 C CA . ILE A 1 235 ? -5.494 -7.313 7.786 1.00 96.75 235 ILE A CA 1
ATOM 1829 C C . ILE A 1 235 ? -6.771 -6.746 8.397 1.00 96.75 235 ILE A C 1
ATOM 1831 O O . ILE A 1 235 ? -6.913 -6.693 9.619 1.00 96.75 235 ILE A O 1
ATOM 1835 N N . ILE A 1 236 ? -7.697 -6.319 7.549 1.00 98.25 236 ILE A N 1
ATOM 1836 C CA . ILE A 1 236 ? -8.986 -5.752 7.936 1.00 98.25 236 ILE A CA 1
ATOM 1837 C C . ILE A 1 236 ? -10.129 -6.651 7.468 1.00 98.25 236 ILE A C 1
ATOM 1839 O O . ILE A 1 236 ? -10.035 -7.328 6.441 1.00 98.25 236 ILE A O 1
ATOM 1843 N N . SER A 1 237 ? -11.228 -6.647 8.216 1.00 98.56 237 SER A N 1
ATOM 1844 C CA . SER A 1 237 ? -12.451 -7.334 7.808 1.00 98.56 237 SER A CA 1
ATOM 1845 C C . SER A 1 237 ? -13.183 -6.568 6.713 1.00 98.56 237 SER A C 1
ATOM 1847 O O . SER A 1 237 ? -13.043 -5.347 6.557 1.00 98.56 237 SER A O 1
ATOM 1849 N N . GLN A 1 238 ? -14.085 -7.266 6.027 1.00 98.12 238 GLN A N 1
ATOM 1850 C CA . GLN A 1 238 ? -14.992 -6.608 5.100 1.00 98.12 238 GLN A CA 1
ATOM 1851 C C . GLN A 1 238 ? -15.879 -5.554 5.778 1.00 98.12 238 GLN A C 1
ATOM 1853 O O . GLN A 1 238 ? -16.166 -4.508 5.198 1.00 98.12 238 GLN A O 1
ATOM 1858 N N . ARG A 1 239 ? -16.262 -5.762 7.043 1.00 98.38 239 ARG A N 1
ATOM 1859 C CA . ARG A 1 239 ? -17.034 -4.779 7.817 1.00 98.38 239 ARG A CA 1
ATOM 1860 C C . ARG A 1 239 ? -16.249 -3.481 8.028 1.00 98.38 239 ARG A C 1
ATOM 1862 O O . ARG A 1 239 ? -16.831 -2.408 7.871 1.00 98.38 239 ARG A O 1
ATOM 1869 N N . PHE A 1 240 ? -14.955 -3.561 8.345 1.00 98.50 240 PHE A N 1
ATOM 1870 C CA . PHE A 1 240 ? -14.084 -2.384 8.439 1.00 98.50 240 PHE A CA 1
ATOM 1871 C C . PHE A 1 240 ? -14.047 -1.633 7.106 1.00 98.50 240 PHE A C 1
ATOM 1873 O O . PHE A 1 240 ? -14.269 -0.422 7.064 1.00 98.50 240 PHE A O 1
ATOM 1880 N N . TYR A 1 241 ? -13.808 -2.349 6.005 1.00 98.06 241 TYR A N 1
ATOM 1881 C CA . TYR A 1 241 ? -13.706 -1.745 4.677 1.00 98.06 241 TYR A CA 1
ATOM 1882 C C . TYR A 1 241 ? -14.997 -1.033 4.259 1.00 98.06 241 TYR A C 1
ATOM 1884 O O . TYR A 1 241 ? -14.961 0.130 3.852 1.00 98.06 241 TYR A O 1
ATOM 1892 N N . GLN A 1 242 ? -16.151 -1.674 4.451 1.00 98.19 242 GLN A N 1
ATOM 1893 C CA . GLN A 1 242 ? -17.452 -1.067 4.158 1.00 98.19 242 GLN A CA 1
ATOM 1894 C C . GLN A 1 242 ? -17.730 0.162 5.034 1.00 98.19 242 GLN A C 1
ATOM 1896 O O . GLN A 1 242 ? -18.298 1.147 4.557 1.00 98.19 242 GLN A O 1
ATOM 1901 N N . HIS A 1 243 ? -17.284 0.157 6.296 1.00 98.38 243 HIS A N 1
ATOM 1902 C CA . HIS A 1 243 ? -17.368 1.334 7.164 1.00 98.38 243 HIS A CA 1
ATOM 1903 C C . HIS A 1 243 ? -16.524 2.496 6.621 1.00 98.38 243 HIS A C 1
ATOM 1905 O O . HIS A 1 243 ? -17.015 3.622 6.524 1.00 98.38 243 HIS A O 1
ATOM 1911 N N . CYS A 1 244 ? -15.297 2.228 6.169 1.00 97.25 244 CYS A N 1
ATOM 1912 C CA . CYS A 1 244 ? -14.463 3.233 5.506 1.00 97.25 244 CYS A CA 1
ATOM 1913 C C . CYS A 1 244 ? -15.125 3.798 4.244 1.00 97.25 244 CYS A C 1
ATOM 1915 O O . CYS A 1 244 ? -15.177 5.019 4.086 1.00 97.25 244 CYS A O 1
ATOM 1917 N N . LEU A 1 245 ? -15.684 2.944 3.378 1.00 96.62 245 LEU A N 1
ATOM 1918 C CA . LEU A 1 245 ? -16.379 3.378 2.161 1.00 96.62 245 LEU A CA 1
ATOM 1919 C C . LEU A 1 245 ? -17.586 4.266 2.475 1.00 96.62 245 LEU A C 1
ATOM 1921 O O . LEU A 1 245 ? -17.698 5.367 1.928 1.00 96.62 245 LEU A O 1
ATOM 1925 N N . LYS A 1 246 ? -18.447 3.831 3.403 1.00 98.00 246 LYS A N 1
ATOM 1926 C CA . LYS A 1 246 ? -19.633 4.580 3.850 1.00 98.00 246 LYS A CA 1
ATOM 1927 C C . LYS A 1 246 ? -19.277 5.999 4.293 1.00 98.00 246 LYS A C 1
ATOM 1929 O O . LYS A 1 246 ? -20.009 6.943 3.999 1.00 98.00 246 LYS A O 1
ATOM 1934 N N . HIS A 1 247 ? -18.147 6.150 4.977 1.00 97.62 247 HIS A N 1
ATOM 1935 C CA . HIS A 1 247 ? -17.686 7.424 5.519 1.00 97.62 247 HIS A CA 1
ATOM 1936 C C . HIS A 1 247 ? -16.629 8.132 4.655 1.00 97.62 247 HIS A C 1
ATOM 1938 O O . HIS A 1 247 ? -16.073 9.147 5.073 1.00 97.62 247 HIS A O 1
ATOM 1944 N N . LYS A 1 248 ? -16.377 7.646 3.431 1.00 96.56 248 LYS A N 1
ATOM 1945 C CA . LYS A 1 248 ? -15.406 8.217 2.479 1.00 96.56 248 LYS A CA 1
ATOM 1946 C C . LYS A 1 248 ? -13.993 8.352 3.068 1.00 96.56 248 LYS A C 1
ATOM 1948 O O . LYS A 1 248 ? -13.282 9.317 2.776 1.00 96.56 248 LYS A O 1
ATOM 1953 N N . ILE A 1 249 ? -13.592 7.395 3.903 1.00 95.69 249 ILE A N 1
ATOM 1954 C CA . ILE A 1 249 ? -12.230 7.285 4.429 1.00 95.69 249 ILE A CA 1
ATOM 1955 C C . ILE A 1 249 ? -11.381 6.601 3.349 1.00 95.69 249 ILE A C 1
ATOM 1957 O O . ILE A 1 249 ? -11.673 5.459 2.987 1.00 95.69 249 ILE A O 1
ATOM 1961 N N . PRO A 1 250 ? -10.360 7.274 2.791 1.00 93.31 250 PRO A N 1
ATOM 1962 C CA . PRO A 1 250 ? -9.568 6.701 1.715 1.00 93.31 250 PRO A CA 1
ATOM 1963 C C . PRO A 1 250 ? -8.651 5.602 2.259 1.00 93.31 250 PRO A C 1
ATOM 1965 O O . PRO A 1 250 ? -7.812 5.854 3.120 1.00 93.31 250 PRO A O 1
ATOM 1968 N N . VAL A 1 251 ? -8.791 4.396 1.716 1.00 93.75 251 VAL A N 1
ATOM 1969 C CA . VAL A 1 251 ? -7.948 3.238 2.029 1.00 93.75 251 VAL A CA 1
ATOM 1970 C C . VAL A 1 251 ? -7.537 2.535 0.740 1.00 93.75 251 VAL A C 1
ATOM 1972 O O . VAL A 1 251 ? -8.314 2.471 -0.214 1.00 93.75 251 VAL A O 1
ATOM 1975 N N . HIS A 1 252 ? -6.310 2.032 0.714 1.00 91.75 252 HIS A N 1
ATOM 1976 C CA . HIS A 1 252 ? -5.777 1.154 -0.320 1.00 91.75 252 HIS A CA 1
ATOM 1977 C C . HIS A 1 252 ? -5.774 -0.259 0.236 1.00 91.75 252 HIS A C 1
ATOM 1979 O O . HIS A 1 252 ? -5.230 -0.501 1.316 1.00 91.75 252 HIS A O 1
ATOM 1985 N N . VAL A 1 253 ? -6.453 -1.163 -0.466 1.00 94.12 253 VAL A N 1
ATOM 1986 C CA . VAL A 1 253 ? -6.712 -2.511 0.026 1.00 94.12 253 VAL A CA 1
ATOM 1987 C C . VAL A 1 253 ? -6.546 -3.551 -1.065 1.00 94.12 253 VAL A C 1
ATOM 1989 O O . VAL A 1 253 ? -6.736 -3.253 -2.246 1.00 94.12 253 VAL A O 1
ATOM 1992 N N . ARG A 1 254 ? -6.258 -4.786 -0.653 1.00 92.62 254 ARG A N 1
ATOM 1993 C CA . ARG A 1 254 ? -6.194 -5.947 -1.545 1.00 92.62 254 ARG A CA 1
ATOM 1994 C C . ARG A 1 254 ? -6.845 -7.173 -0.929 1.00 92.62 254 ARG A C 1
ATOM 1996 O O . ARG A 1 254 ? -6.750 -7.330 0.284 1.00 92.62 254 ARG A O 1
ATOM 2003 N N . PRO A 1 255 ? -7.453 -8.060 -1.729 1.00 94.81 255 PRO A N 1
ATOM 2004 C CA . PRO A 1 255 ? -7.997 -9.320 -1.241 1.00 94.81 255 PRO A CA 1
ATOM 2005 C C . PRO A 1 255 ? -6.956 -10.172 -0.525 1.00 94.81 255 PRO A C 1
ATOM 2007 O O . PRO A 1 255 ? -5.821 -10.316 -0.984 1.00 94.81 255 PRO A O 1
ATOM 2010 N N . VAL A 1 256 ? -7.387 -10.755 0.586 1.00 94.00 256 VAL A N 1
ATOM 2011 C CA . VAL A 1 256 ? -6.697 -11.833 1.290 1.00 94.00 256 VAL A CA 1
ATOM 2012 C C . VAL A 1 256 ? -7.460 -13.112 0.989 1.00 94.00 256 VAL A C 1
ATOM 2014 O O . VAL A 1 256 ? -8.684 -13.163 1.135 1.00 94.00 256 VAL A O 1
ATOM 2017 N N . ARG A 1 257 ? -6.746 -14.141 0.546 1.00 93.31 257 ARG A N 1
ATOM 2018 C CA . ARG A 1 257 ? -7.322 -15.451 0.271 1.00 93.31 257 ARG A CA 1
ATOM 2019 C C . ARG A 1 257 ? -7.470 -16.223 1.576 1.00 93.31 257 ARG A C 1
ATOM 2021 O O . ARG A 1 257 ? -6.586 -16.196 2.432 1.00 93.31 257 ARG A O 1
ATOM 2028 N N . ILE A 1 258 ? -8.589 -16.918 1.704 1.00 95.12 258 ILE A N 1
ATOM 2029 C CA . ILE A 1 258 ? -8.815 -17.879 2.776 1.00 95.12 258 ILE A CA 1
ATOM 2030 C C . ILE A 1 258 ? -8.896 -19.242 2.112 1.00 95.12 258 ILE A C 1
ATOM 2032 O O . ILE A 1 258 ? -9.768 -19.464 1.271 1.00 95.12 258 ILE A O 1
ATOM 2036 N N . ASP A 1 259 ? -7.961 -20.113 2.456 1.00 93.94 259 ASP A N 1
ATOM 2037 C CA . ASP A 1 259 ? -7.939 -21.478 1.958 1.00 93.94 259 ASP A CA 1
ATOM 2038 C C . ASP A 1 259 ? -8.791 -22.367 2.864 1.00 93.94 259 ASP A C 1
ATOM 2040 O O . ASP A 1 259 ? -8.772 -22.234 4.093 1.00 93.94 259 ASP A O 1
ATOM 2044 N N . SER A 1 260 ? -9.555 -23.263 2.237 1.00 92.38 260 SER A N 1
ATOM 2045 C CA . SER A 1 260 ? -10.185 -24.376 2.941 1.00 92.38 260 SER A CA 1
ATOM 2046 C C . SER A 1 260 ? -9.106 -25.307 3.489 1.00 92.38 260 SER A C 1
ATOM 2048 O O . SER A 1 260 ? -8.054 -25.447 2.861 1.00 92.38 260 SER A O 1
ATOM 2050 N N . ASP A 1 261 ? -9.392 -25.942 4.623 1.00 85.06 261 ASP A N 1
ATOM 2051 C CA . ASP A 1 261 ? -8.503 -26.937 5.234 1.00 85.06 261 ASP A CA 1
ATOM 2052 C C . ASP A 1 261 ? -8.182 -28.123 4.302 1.00 85.06 261 ASP A C 1
ATOM 2054 O O . ASP A 1 261 ? -9.050 -28.499 3.473 1.00 85.06 261 ASP A O 1
#

Sequence (261 aa):
MKLFRSVSVNRNACPENLYEAILRLKPDAAGTLSFHLEAHPGDEENARLVEDIVRLCEHGGLKATKGDTVGAYVHLVLPVYEAADLTGAALLLLEGGRTLLYDIERDPLGRLVLPATKAKPSLKTATVYLTHWTILSDETRRTLESGSLAGLQFAEVVVKGQSIQAARTPFWELRTSIGLPRMAGPVKFDERGVALTHQLPHGEIHYCQSDLERVGRFDIAHTRENYIHTHPAFIISQRFYQHCLKHKIPVHVRPVRIDSD